Protein AF-A0A7J3BCW5-F1 (afdb_monomer_lite)

Foldseek 3Di:
DPDDQWPDDDWDWDWDAQPNRTDIDIDATDDGDDDDPVVCVVCLVVCLVLQVDLAAEAEFALPDDLVVRLVSVVVVVVSCVVSVRDPLRYAYEHEDCVVDPPVSSLVSCVSSVHDSVRHFYYYPPVGRRVNVVSVSVLCSFQQVDKDKDWAAPVVQVVLVVLCVVVPPSKDWDWDQDPVRTIIIMIGGGPVSNVVSVVVVVVD

Radius of gyration: 20.72 Å; chains: 1; bounding box: 45×34×61 Å

pLDDT: mean 84.12, std 14.39, range [32.66, 97.88]

Sequence (203 aa):
VLGRLFSTLSTTTRRLEVDGIPVLLSDTVGFISRLPHYMIEAFKSTLEELSYADLVLLIVDVSDPPEKLRLKFDTSKETLSELNVSADKTVVVFNKVDVLSEEEAKRRAKAAGADVETSAFISAKTGQGIENLLKTIKHGVLEAAELEAVLTPEKAANLYEKTKYYGGVVSVKERIVEDGRVHLLVKGPEWVIRELRSSEDED

Secondary structure (DSSP, 8-state):
-PPPS-S--S-EEEEEEETTEEEEEEEPPPPPTT--HHHHHHHHHHHGGGGG-S-EEEEEETTS-HHHHHHHHHHHHHHHHHTT--GGGEEEEEE-GGGS-HHHHHHHHHHTT--TTT-EE--TTT-TTHHHHHHHHHHHHHSSEEEEEEE-HHHHHHHHHHHHTTTTT-EEEEEE-TTS-EEEEEEE-HHHHHHHHHHHHT-

Structure (mmCIF, N/CA/C/O backbone):
data_AF-A0A7J3BCW5-F1
#
_entry.id   AF-A0A7J3BCW5-F1
#
loop_
_atom_site.group_PDB
_atom_site.id
_atom_site.type_symbol
_atom_site.label_atom_id
_atom_site.label_alt_id
_atom_site.label_comp_id
_atom_site.label_asym_id
_atom_site.label_entity_id
_atom_site.label_seq_id
_atom_site.pdbx_PDB_ins_code
_atom_site.Cartn_x
_atom_site.Cartn_y
_atom_site.Cartn_z
_atom_site.occupancy
_atom_site.B_iso_or_equiv
_atom_site.auth_seq_id
_atom_site.auth_comp_id
_atom_site.auth_asym_id
_atom_site.auth_atom_id
_atom_site.pdbx_PDB_model_num
ATOM 1 N N . VAL A 1 1 ? -21.249 -7.472 25.447 1.00 34.25 1 VAL A N 1
ATOM 2 C CA . VAL A 1 1 ? -20.191 -8.340 24.878 1.00 34.25 1 VAL A CA 1
ATOM 3 C C . VAL A 1 1 ? -18.852 -7.716 25.239 1.00 34.25 1 VAL A C 1
ATOM 5 O O . VAL A 1 1 ? -18.488 -6.703 24.658 1.00 34.25 1 VAL A O 1
ATOM 8 N N . LEU A 1 2 ? -18.222 -8.220 26.305 1.00 32.66 2 LEU A N 1
ATOM 9 C CA . LEU A 1 2 ? -16.919 -7.762 26.804 1.00 32.66 2 LEU A CA 1
ATOM 10 C C . LEU A 1 2 ? -15.813 -8.084 25.785 1.00 32.66 2 LEU A C 1
ATOM 12 O O . LEU A 1 2 ? -15.919 -9.060 25.045 1.00 32.66 2 LEU A O 1
ATOM 16 N N . GLY A 1 3 ? -14.817 -7.198 25.719 1.00 43.38 3 GLY A N 1
ATOM 17 C CA . GLY A 1 3 ? -13.885 -7.028 24.607 1.00 43.38 3 GLY A CA 1
ATOM 18 C C . GLY A 1 3 ? -13.173 -8.299 24.152 1.00 43.38 3 GLY A C 1
ATOM 19 O O . GLY A 1 3 ? -12.482 -8.961 24.921 1.00 43.38 3 GLY A O 1
ATOM 20 N N . ARG A 1 4 ? -13.303 -8.595 22.856 1.00 41.28 4 ARG A N 1
ATOM 21 C CA . ARG A 1 4 ? -12.405 -9.521 22.168 1.00 41.28 4 ARG A CA 1
ATOM 22 C C . ARG A 1 4 ? -11.028 -8.862 22.085 1.00 41.28 4 ARG A C 1
ATOM 24 O O . ARG A 1 4 ? -10.916 -7.792 21.495 1.00 41.28 4 ARG A O 1
ATOM 31 N N . LEU A 1 5 ? -10.008 -9.493 22.672 1.00 47.91 5 LEU A N 1
ATOM 32 C CA . LEU A 1 5 ? -8.612 -9.078 22.486 1.00 47.91 5 LEU A CA 1
ATOM 33 C C . LEU A 1 5 ? -8.175 -9.218 21.022 1.00 47.91 5 LEU A C 1
ATOM 35 O O . LEU A 1 5 ? -7.357 -8.433 20.573 1.00 47.91 5 LEU A O 1
ATOM 39 N N . PHE A 1 6 ? -8.768 -10.150 20.273 1.00 48.12 6 PHE A N 1
ATOM 40 C CA . PHE A 1 6 ? -8.441 -10.420 18.876 1.00 48.12 6 PHE A CA 1
ATOM 41 C C . PHE A 1 6 ? -9.718 -10.410 18.025 1.00 48.12 6 PHE A C 1
ATOM 43 O O . PHE A 1 6 ? -10.687 -11.100 18.356 1.00 48.12 6 PHE A O 1
ATOM 50 N N . SER A 1 7 ? -9.744 -9.644 16.931 1.00 53.75 7 SER A N 1
ATOM 51 C CA . SER A 1 7 ? -10.789 -9.762 15.899 1.00 53.75 7 SER A CA 1
ATOM 52 C C . SER A 1 7 ? -10.474 -10.866 14.887 1.00 53.75 7 SER A C 1
ATOM 54 O O . SER A 1 7 ? -11.396 -11.560 14.466 1.00 53.75 7 SER A O 1
ATOM 56 N N . THR A 1 8 ? -9.187 -11.071 14.587 1.00 50.97 8 THR A N 1
ATOM 57 C CA . THR A 1 8 ? -8.660 -12.098 13.677 1.00 50.97 8 THR A CA 1
ATOM 58 C C . THR A 1 8 ? -7.484 -12.792 14.374 1.00 50.97 8 THR A C 1
ATOM 60 O O . THR A 1 8 ? -6.586 -12.116 14.868 1.00 50.97 8 THR A O 1
ATOM 63 N N . LEU A 1 9 ? -7.526 -14.126 14.491 1.00 56.84 9 LEU A N 1
ATOM 64 C CA . LEU A 1 9 ? -6.521 -14.959 15.190 1.00 56.84 9 LEU A CA 1
ATOM 65 C C . LEU A 1 9 ? -5.664 -15.806 14.232 1.00 56.84 9 LEU A C 1
ATOM 67 O O . LEU A 1 9 ? -4.739 -16.476 14.676 1.00 56.84 9 LEU A O 1
ATOM 71 N N . SER A 1 10 ? -5.978 -15.792 12.937 1.00 60.78 10 SER A N 1
ATOM 72 C CA . SER A 1 10 ? -5.316 -16.584 11.899 1.00 60.78 10 SER A CA 1
ATOM 73 C C . SER A 1 10 ? -5.190 -15.764 10.621 1.00 60.78 10 SER A C 1
ATOM 75 O O . SER A 1 10 ? -6.198 -15.212 10.169 1.00 60.78 10 SER A O 1
ATOM 77 N N . THR A 1 11 ? -4.000 -15.728 10.021 1.00 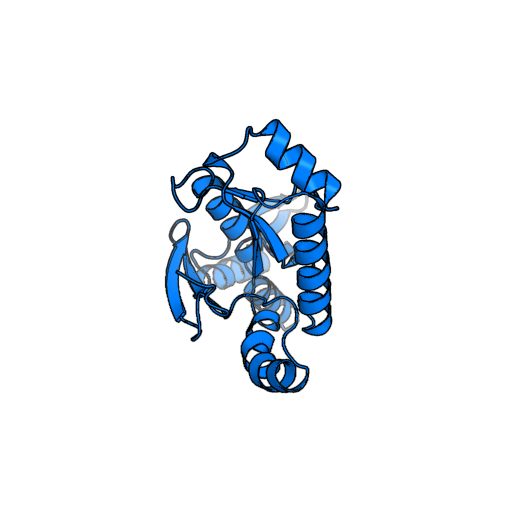69.56 11 THR A N 1
ATOM 78 C CA . THR A 1 11 ? -3.793 -15.067 8.729 1.00 69.56 11 THR A CA 1
ATOM 79 C C . THR A 1 11 ? -4.644 -15.748 7.657 1.00 69.56 11 THR A C 1
ATOM 81 O O . THR A 1 11 ? -4.591 -16.968 7.499 1.00 69.56 11 THR A O 1
ATOM 84 N N . THR A 1 12 ? -5.457 -14.984 6.927 1.00 77.94 12 THR A N 1
ATOM 85 C CA . THR A 1 12 ? -6.258 -15.513 5.811 1.00 77.94 12 THR A CA 1
ATOM 86 C C . THR A 1 12 ? -5.833 -14.842 4.519 1.00 77.94 12 THR A C 1
ATOM 88 O O . THR A 1 12 ? -6.036 -13.643 4.359 1.00 77.94 12 THR A O 1
ATOM 91 N N . THR A 1 13 ? -5.301 -15.620 3.576 1.00 85.50 13 THR A N 1
ATOM 92 C CA . THR A 1 13 ? -4.951 -15.116 2.242 1.00 85.50 13 THR A CA 1
ATOM 93 C C . THR A 1 13 ? -6.081 -15.391 1.262 1.00 85.50 13 THR A C 1
ATOM 95 O O . THR A 1 13 ? -6.584 -16.514 1.172 1.00 85.50 13 THR A O 1
ATOM 98 N N . ARG A 1 14 ? -6.486 -14.374 0.503 1.00 87.31 14 ARG A N 1
ATOM 99 C CA . ARG A 1 14 ? -7.441 -14.504 -0.601 1.00 87.31 14 ARG A CA 1
ATOM 100 C C . ARG A 1 14 ? -6.860 -13.882 -1.858 1.00 87.31 14 ARG A C 1
ATOM 102 O O . ARG A 1 14 ? -6.237 -12.827 -1.805 1.00 87.31 14 ARG A O 1
ATOM 109 N N . ARG A 1 15 ? -7.119 -14.519 -2.997 1.00 86.75 15 ARG A N 1
ATOM 110 C CA . ARG A 1 15 ? -6.891 -13.900 -4.301 1.00 86.75 15 ARG A CA 1
ATOM 111 C C . ARG A 1 15 ? -8.029 -12.930 -4.590 1.00 86.75 15 ARG A C 1
ATOM 113 O O . ARG A 1 15 ? -9.197 -13.304 -4.484 1.00 86.75 15 ARG A O 1
ATOM 120 N N . LEU A 1 16 ? -7.672 -11.718 -4.977 1.00 84.44 16 LEU A N 1
ATOM 121 C CA . LEU A 1 16 ? -8.565 -10.726 -5.553 1.00 84.44 16 LEU A CA 1
ATOM 122 C C . LEU A 1 16 ? -8.063 -10.334 -6.942 1.00 84.44 16 LEU A C 1
ATOM 124 O O . LEU A 1 16 ? -6.939 -10.655 -7.327 1.00 84.44 16 LEU A O 1
ATOM 128 N N . GLU A 1 17 ? -8.910 -9.631 -7.676 1.00 81.00 17 GLU A N 1
ATOM 129 C CA . GLU A 1 17 ? -8.554 -9.020 -8.947 1.00 81.00 17 GLU A CA 1
ATOM 130 C C . GLU A 1 17 ? -8.678 -7.501 -8.804 1.00 81.00 17 GLU A C 1
ATOM 132 O O . GLU A 1 17 ? -9.731 -6.994 -8.415 1.00 81.00 17 GLU A O 1
ATOM 137 N N . VAL A 1 18 ? -7.589 -6.781 -9.072 1.00 77.88 18 VAL A N 1
ATOM 138 C CA . VAL A 1 18 ? -7.544 -5.317 -9.114 1.00 77.88 18 VAL A CA 1
ATOM 139 C C . VAL A 1 18 ? -7.295 -4.922 -10.562 1.00 77.88 18 VAL A C 1
ATOM 141 O O . VAL A 1 18 ? -6.184 -5.070 -11.051 1.00 77.88 18 VAL A O 1
ATOM 144 N N . ASP A 1 19 ? -8.331 -4.450 -11.257 1.00 72.38 19 ASP A N 1
ATOM 145 C CA . ASP A 1 19 ? -8.238 -3.996 -12.656 1.00 72.38 19 ASP A CA 1
ATOM 146 C C . ASP A 1 19 ? -7.638 -5.049 -13.616 1.00 72.38 19 ASP A C 1
ATOM 148 O O . ASP A 1 19 ? -6.708 -4.781 -14.373 1.00 72.38 19 ASP A O 1
ATOM 152 N N . GLY A 1 20 ? -8.135 -6.290 -13.535 1.00 71.81 20 GLY A N 1
ATOM 153 C CA . GLY A 1 20 ? -7.643 -7.419 -14.336 1.00 71.81 20 GLY A CA 1
ATOM 154 C C . GLY A 1 20 ? -6.396 -8.106 -13.775 1.00 71.81 20 GLY A C 1
ATOM 155 O O . GLY A 1 20 ? -5.941 -9.104 -14.334 1.00 71.81 20 GLY A O 1
ATOM 156 N N . ILE A 1 21 ? -5.841 -7.603 -12.668 1.00 72.94 21 ILE A N 1
ATOM 157 C CA . ILE A 1 21 ? -4.558 -8.059 -12.138 1.00 72.94 21 ILE A CA 1
ATOM 158 C C . ILE A 1 21 ? -4.764 -8.863 -10.857 1.00 72.94 21 ILE A C 1
ATOM 160 O O . ILE A 1 21 ? -5.389 -8.371 -9.913 1.00 72.94 21 ILE A O 1
ATOM 164 N N . PRO A 1 22 ? -4.240 -10.097 -10.779 1.00 79.31 22 PRO A N 1
ATOM 165 C CA . PRO A 1 22 ? -4.367 -10.899 -9.578 1.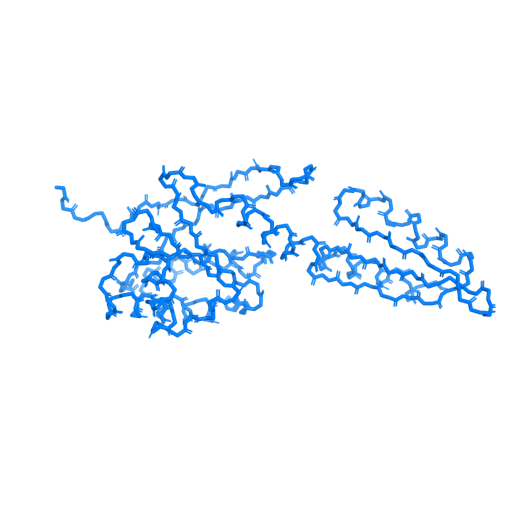00 79.31 22 PRO A CA 1
ATOM 166 C C . PRO A 1 22 ? -3.484 -10.356 -8.456 1.00 79.31 22 PRO A C 1
ATOM 168 O O . PRO A 1 22 ? -2.268 -10.276 -8.594 1.00 79.31 22 PRO A O 1
ATOM 171 N N . VAL A 1 23 ? -4.102 -10.053 -7.319 1.00 84.00 23 VAL A N 1
ATOM 172 C CA . VAL A 1 23 ? -3.420 -9.637 -6.090 1.00 84.00 23 VAL A CA 1
ATOM 173 C C . VAL A 1 23 ? -3.768 -10.622 -4.976 1.00 84.00 23 VAL A C 1
ATOM 175 O O . VAL A 1 23 ? -4.874 -11.170 -4.929 1.00 84.00 23 VAL A O 1
ATOM 178 N N . LEU A 1 24 ? -2.817 -10.875 -4.080 1.00 88.94 24 LEU A N 1
ATOM 179 C CA . LEU A 1 24 ? -3.042 -11.641 -2.858 1.0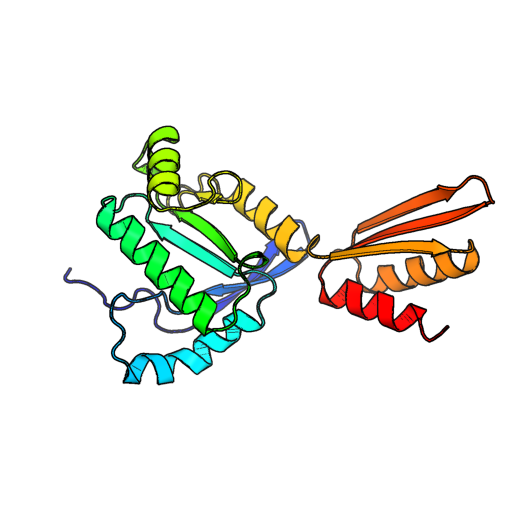0 88.94 24 LEU A CA 1
ATOM 180 C C . LEU A 1 24 ? -3.250 -10.666 -1.699 1.00 88.94 24 LEU A C 1
ATOM 182 O O . LEU A 1 24 ? -2.389 -9.839 -1.422 1.00 88.94 24 LEU A O 1
ATOM 186 N N . LEU A 1 25 ? -4.398 -10.760 -1.031 1.00 89.56 25 LEU A N 1
ATOM 187 C CA . LEU A 1 25 ? -4.680 -10.015 0.192 1.00 89.56 25 LEU A CA 1
ATOM 188 C C . LEU A 1 25 ? -4.625 -10.967 1.375 1.00 89.56 25 LEU A C 1
ATOM 190 O O . LEU A 1 25 ? -5.444 -11.885 1.476 1.00 89.56 25 LEU A O 1
ATOM 194 N N . SER A 1 26 ? -3.686 -10.698 2.270 1.00 87.38 26 SER A N 1
ATOM 195 C CA . SER A 1 26 ? -3.528 -11.403 3.535 1.00 87.38 26 SER A CA 1
ATOM 196 C C . SER A 1 26 ? -4.127 -10.562 4.659 1.00 87.38 26 SER A C 1
ATOM 198 O O . SER A 1 26 ? -3.601 -9.505 4.995 1.00 87.38 26 SER A O 1
ATOM 200 N N . ASP A 1 27 ? -5.241 -11.017 5.234 1.00 84.75 27 ASP A N 1
ATOM 201 C CA . ASP A 1 27 ? -5.789 -10.453 6.473 1.00 84.75 27 ASP A CA 1
ATOM 202 C C . ASP A 1 27 ? -4.966 -10.985 7.645 1.00 84.75 27 ASP A C 1
ATOM 204 O O . ASP A 1 27 ? -4.992 -12.189 7.909 1.00 84.75 27 ASP A O 1
ATOM 208 N N . THR A 1 28 ? -4.191 -10.113 8.288 1.00 76.50 28 THR A N 1
ATOM 209 C CA . THR A 1 28 ? -3.255 -10.470 9.359 1.00 76.50 28 THR A CA 1
ATOM 210 C C . THR A 1 28 ? -3.884 -10.312 10.742 1.00 76.50 28 THR A C 1
ATOM 212 O O . THR A 1 28 ? -4.992 -9.801 10.925 1.00 76.50 28 THR A O 1
ATOM 215 N N . VAL A 1 29 ? -3.170 -10.769 11.769 1.00 71.81 29 VAL A N 1
ATOM 216 C CA . VAL A 1 29 ? -3.557 -10.499 13.155 1.00 71.81 29 VAL A CA 1
ATOM 217 C C . VAL A 1 29 ? -3.382 -9.003 13.427 1.00 71.81 29 VAL A C 1
ATOM 219 O O . VAL A 1 29 ? -2.288 -8.462 13.286 1.00 71.81 29 VAL A O 1
ATOM 222 N N . GLY A 1 30 ? -4.464 -8.325 13.814 1.00 66.19 30 GLY A N 1
ATOM 223 C CA . GLY A 1 30 ? -4.431 -6.888 14.089 1.00 66.19 30 GLY A CA 1
ATOM 224 C C . GLY A 1 30 ? -3.512 -6.521 15.260 1.00 66.19 30 GLY A C 1
ATOM 225 O O . GLY A 1 30 ? -3.364 -7.285 16.215 1.00 66.19 30 GLY A O 1
ATOM 226 N N . PHE A 1 31 ? -2.938 -5.315 15.220 1.00 64.25 31 PHE A N 1
ATOM 227 C CA . PHE A 1 31 ? -2.108 -4.798 16.308 1.00 64.25 31 PHE A CA 1
ATOM 228 C C . PHE A 1 31 ? -2.936 -4.614 17.584 1.00 64.25 31 PHE A C 1
ATOM 230 O O . PHE A 1 31 ? -3.882 -3.822 17.638 1.00 64.25 31 PHE A O 1
ATOM 237 N N . ILE A 1 32 ? -2.566 -5.338 18.638 1.00 53.78 32 ILE A N 1
ATOM 238 C CA . ILE A 1 32 ? -3.182 -5.199 19.956 1.00 53.78 32 ILE A CA 1
ATOM 239 C C . ILE A 1 32 ? -2.319 -4.268 20.788 1.00 53.78 32 ILE A C 1
ATOM 241 O O . ILE A 1 32 ? -1.128 -4.498 20.992 1.00 53.78 32 ILE A O 1
ATOM 245 N N . SER A 1 33 ? -2.941 -3.219 21.318 1.00 43.75 33 SER A N 1
ATOM 246 C CA . SER A 1 33 ? -2.307 -2.359 22.310 1.00 43.75 33 SER A CA 1
ATOM 247 C C . SER A 1 33 ? -1.895 -3.207 23.519 1.00 43.75 33 SER A C 1
ATOM 249 O O . SER A 1 33 ? -2.761 -3.787 24.173 1.00 43.75 33 SER A O 1
ATOM 251 N N . ARG A 1 34 ? -0.593 -3.234 23.837 1.00 46.53 34 ARG A N 1
ATOM 252 C CA . ARG A 1 34 ? 0.014 -4.051 24.906 1.00 46.53 34 ARG A CA 1
ATOM 253 C C . ARG A 1 34 ? -0.041 -5.561 24.645 1.00 46.53 34 ARG A C 1
ATOM 255 O O . ARG A 1 34 ? -0.533 -6.315 25.484 1.00 46.53 34 ARG A O 1
ATOM 262 N N . LEU A 1 35 ? 0.516 -6.018 23.522 1.00 50.62 35 LEU A N 1
ATOM 263 C CA . LEU A 1 35 ? 0.966 -7.409 23.451 1.00 50.62 35 LEU A CA 1
ATOM 264 C C . LEU A 1 35 ? 2.036 -7.623 24.540 1.00 50.62 35 LEU A C 1
ATOM 266 O O . LEU A 1 35 ? 3.016 -6.879 24.579 1.00 50.62 35 LEU A O 1
ATOM 270 N N . PRO A 1 36 ? 1.866 -8.593 25.456 1.00 51.78 36 PRO A N 1
ATOM 271 C CA . PRO A 1 36 ? 2.945 -9.009 26.341 1.00 51.78 36 PRO A CA 1
ATOM 272 C C . PRO A 1 36 ? 4.185 -9.364 25.514 1.00 51.78 36 PRO A C 1
ATOM 274 O O . PRO A 1 36 ? 4.041 -10.001 24.472 1.00 51.78 36 PRO A O 1
ATOM 277 N N . HIS A 1 37 ? 5.387 -9.009 25.979 1.00 51.91 37 HIS A N 1
ATOM 278 C CA . HIS A 1 37 ? 6.640 -9.237 25.238 1.00 51.91 37 HIS A CA 1
ATOM 279 C C . HIS A 1 37 ? 6.790 -10.670 24.688 1.00 51.91 37 HIS A C 1
ATOM 281 O O . HIS A 1 37 ? 7.246 -10.844 23.565 1.00 51.91 37 HIS A O 1
ATOM 287 N N . TYR A 1 38 ? 6.323 -11.687 25.421 1.00 53.66 38 TYR A N 1
ATOM 288 C CA . TYR A 1 38 ? 6.363 -13.085 24.973 1.00 53.66 38 TYR A CA 1
ATOM 289 C C . TYR A 1 38 ? 5.403 -13.402 23.807 1.00 53.66 38 TYR A C 1
ATOM 291 O O . TYR A 1 38 ? 5.663 -14.310 23.025 1.00 53.66 38 TYR A O 1
ATOM 299 N N . MET A 1 39 ? 4.287 -12.673 23.668 1.00 56.00 39 MET A N 1
ATOM 300 C CA . MET A 1 39 ? 3.405 -12.797 22.500 1.00 56.00 39 MET A CA 1
ATOM 301 C C . MET A 1 39 ? 3.972 -12.047 21.299 1.00 56.00 39 MET A C 1
ATOM 303 O O . MET A 1 39 ? 3.738 -12.474 20.176 1.00 56.00 39 MET A O 1
ATOM 307 N N . ILE A 1 40 ? 4.736 -10.971 21.512 1.00 58.59 40 ILE A N 1
ATOM 308 C CA . ILE A 1 40 ? 5.415 -10.274 20.415 1.00 58.59 40 ILE A CA 1
ATOM 309 C C . ILE A 1 40 ? 6.356 -11.240 19.691 1.00 58.59 40 ILE A C 1
ATOM 311 O O . ILE A 1 40 ? 6.320 -11.280 18.474 1.00 58.59 40 ILE A O 1
ATOM 315 N N . GLU A 1 41 ? 7.129 -12.068 20.397 1.00 61.88 41 GLU A N 1
ATOM 316 C CA . GLU A 1 41 ? 7.997 -13.072 19.755 1.00 61.88 41 GLU A CA 1
ATOM 317 C C . GLU A 1 41 ? 7.214 -14.134 18.971 1.00 61.88 41 GLU A C 1
ATOM 319 O O . GLU A 1 41 ? 7.585 -14.462 17.847 1.00 61.88 41 GLU A O 1
ATOM 324 N N . ALA A 1 42 ? 6.101 -14.628 19.522 1.00 63.81 42 ALA A N 1
ATOM 325 C CA . ALA A 1 42 ? 5.270 -15.629 18.851 1.00 63.81 42 ALA A CA 1
ATOM 326 C C . ALA A 1 42 ? 4.529 -15.079 17.616 1.00 63.81 42 ALA A C 1
ATOM 328 O O . ALA A 1 42 ? 4.286 -15.825 16.672 1.00 63.81 42 ALA A O 1
ATOM 329 N N . PHE A 1 43 ? 4.179 -13.787 17.610 1.00 65.25 43 PHE A N 1
ATOM 330 C CA . PHE A 1 43 ? 3.565 -13.118 16.459 1.00 65.25 43 PHE A CA 1
ATOM 331 C C . PHE A 1 43 ? 4.587 -12.499 15.508 1.00 65.25 43 PHE A C 1
ATOM 333 O O . PHE A 1 43 ? 4.254 -12.302 14.345 1.00 65.25 43 PHE A O 1
ATOM 340 N N . LYS A 1 44 ? 5.818 -12.218 15.953 1.00 65.56 44 LYS A N 1
ATOM 341 C CA . LYS A 1 44 ? 6.877 -11.624 15.127 1.00 65.56 44 LYS A CA 1
ATOM 342 C C . LYS A 1 44 ? 7.126 -12.451 13.879 1.00 65.56 44 LYS A C 1
ATOM 344 O O . LYS A 1 44 ? 7.070 -11.883 12.804 1.00 65.56 44 LYS A O 1
ATOM 349 N N . SER A 1 45 ? 7.250 -13.771 13.994 1.00 65.62 45 SER A N 1
ATOM 350 C CA . SER A 1 45 ? 7.420 -14.645 12.823 1.00 65.62 45 SER A CA 1
ATOM 351 C C . SER A 1 45 ? 6.230 -14.615 11.854 1.00 65.62 45 SER A C 1
ATOM 353 O O . SER A 1 45 ? 6.407 -14.779 10.655 1.00 65.62 45 SER A O 1
ATOM 355 N N . THR A 1 46 ? 5.010 -14.372 12.349 1.00 65.31 46 THR A N 1
ATOM 356 C CA . THR A 1 46 ? 3.806 -14.227 11.504 1.00 65.31 46 THR A CA 1
ATOM 357 C C . THR A 1 46 ? 3.698 -12.824 10.898 1.00 65.31 46 THR A C 1
ATOM 359 O O . THR A 1 46 ? 3.134 -12.646 9.826 1.00 65.31 46 THR A O 1
ATOM 362 N N . LEU A 1 47 ? 4.231 -11.809 11.579 1.00 72.69 47 LEU A N 1
ATOM 363 C CA . LEU A 1 47 ? 4.252 -10.422 11.118 1.00 72.69 47 LEU A CA 1
ATOM 364 C C . LEU A 1 47 ? 5.488 -10.104 10.264 1.00 72.69 47 LEU A C 1
ATOM 366 O O . LEU A 1 47 ? 5.461 -9.130 9.522 1.00 72.69 47 LEU A O 1
ATOM 370 N N . GLU A 1 48 ? 6.536 -10.930 10.303 1.00 74.44 48 GLU A N 1
ATOM 371 C CA . GLU A 1 48 ? 7.686 -10.882 9.391 1.00 74.44 48 GLU A CA 1
ATOM 372 C C . GLU A 1 48 ? 7.243 -11.031 7.930 1.00 74.44 48 GLU A C 1
ATOM 374 O O . GLU A 1 48 ? 7.855 -10.431 7.048 1.00 74.44 48 GLU A O 1
ATOM 379 N N . GLU A 1 49 ? 6.118 -11.713 7.674 1.00 75.19 49 GLU A N 1
ATOM 380 C CA . GLU A 1 49 ? 5.460 -11.756 6.361 1.00 75.19 49 GLU A CA 1
ATOM 381 C C . GLU A 1 49 ? 5.175 -10.351 5.796 1.00 75.19 49 GLU A C 1
ATOM 383 O O . GLU A 1 49 ? 5.236 -10.153 4.583 1.00 75.19 49 GLU A O 1
ATOM 388 N N . LEU A 1 50 ? 4.939 -9.347 6.655 1.00 83.06 50 LEU A N 1
ATOM 389 C CA . LEU A 1 50 ? 4.709 -7.959 6.235 1.00 83.06 50 LEU A CA 1
ATOM 390 C C . LEU A 1 50 ? 5.937 -7.336 5.562 1.00 83.06 50 LEU A C 1
ATOM 392 O O . LEU A 1 50 ? 5.776 -6.481 4.694 1.00 83.06 50 LEU A O 1
ATOM 396 N N . SER A 1 51 ? 7.153 -7.751 5.931 1.00 82.38 51 SER A N 1
ATOM 397 C CA . SER A 1 51 ? 8.388 -7.231 5.322 1.00 82.38 51 SER A CA 1
ATOM 398 C C . SER A 1 51 ? 8.536 -7.651 3.854 1.00 82.38 51 SER A C 1
ATOM 400 O O . SER A 1 51 ? 9.129 -6.928 3.048 1.00 82.38 51 SER A O 1
ATOM 402 N N . TYR A 1 52 ? 7.934 -8.787 3.491 1.00 82.94 52 TYR A N 1
ATOM 403 C CA . TYR A 1 52 ? 7.920 -9.324 2.133 1.00 82.94 52 TYR A CA 1
ATOM 404 C C . TYR A 1 52 ? 6.750 -8.808 1.294 1.00 82.94 52 TYR A C 1
ATOM 406 O O . TYR A 1 52 ? 6.723 -9.053 0.090 1.00 82.94 52 TYR A O 1
ATOM 414 N N . ALA A 1 53 ? 5.791 -8.099 1.894 1.00 87.19 53 ALA A N 1
ATOM 415 C CA . ALA A 1 53 ? 4.666 -7.551 1.156 1.00 87.19 53 ALA A CA 1
ATOM 416 C C . ALA A 1 53 ? 5.127 -6.468 0.163 1.00 87.19 53 ALA A C 1
ATOM 418 O O . ALA A 1 53 ? 6.015 -5.651 0.446 1.00 87.19 53 ALA A O 1
ATOM 419 N N . ASP A 1 54 ? 4.481 -6.439 -1.004 1.00 86.44 54 ASP A N 1
ATOM 420 C CA . ASP A 1 54 ? 4.620 -5.333 -1.956 1.00 86.44 54 ASP A CA 1
ATOM 421 C C . ASP A 1 54 ? 3.981 -4.053 -1.393 1.00 86.44 54 ASP A C 1
ATOM 423 O O . ASP A 1 54 ? 4.512 -2.961 -1.572 1.00 86.44 54 ASP A O 1
ATOM 427 N N . LEU A 1 55 ? 2.873 -4.200 -0.656 1.00 89.81 55 LEU A N 1
ATOM 428 C CA . LEU A 1 55 ? 2.126 -3.108 -0.039 1.00 89.81 55 LEU A CA 1
ATOM 429 C C . LEU A 1 55 ? 1.497 -3.553 1.287 1.00 89.81 55 LEU A C 1
ATOM 431 O O . LEU A 1 55 ? 0.927 -4.640 1.385 1.00 89.81 55 LEU A O 1
ATOM 435 N N . VAL A 1 56 ? 1.533 -2.682 2.292 1.00 92.19 56 VAL A N 1
ATOM 436 C CA . VAL A 1 56 ? 0.916 -2.873 3.607 1.00 92.19 56 VAL A CA 1
ATOM 437 C C . VAL A 1 56 ? -0.181 -1.834 3.811 1.00 92.19 56 VAL A C 1
ATOM 439 O O . VAL A 1 56 ? 0.043 -0.634 3.667 1.00 92.19 56 VAL A O 1
ATOM 442 N N . LEU A 1 57 ? -1.381 -2.285 4.180 1.00 93.19 57 LEU A N 1
ATOM 443 C CA . LEU A 1 57 ? -2.495 -1.403 4.530 1.00 93.19 57 LEU A CA 1
ATOM 444 C C . LEU A 1 57 ? -2.593 -1.276 6.051 1.00 93.19 57 LEU A C 1
ATOM 446 O O . LEU A 1 57 ? -3.040 -2.199 6.733 1.00 93.19 57 LEU A O 1
ATOM 450 N N . LEU A 1 58 ? -2.214 -0.121 6.595 1.00 93.25 58 LEU A N 1
ATOM 451 C CA . LEU A 1 58 ? -2.380 0.167 8.017 1.00 93.25 58 LEU A CA 1
ATOM 452 C C . LEU A 1 58 ? -3.783 0.726 8.270 1.00 93.25 58 LEU A C 1
ATOM 454 O O . LEU A 1 58 ? -4.028 1.920 8.103 1.00 93.25 58 LEU A O 1
ATOM 458 N N . ILE A 1 59 ? -4.712 -0.136 8.685 1.00 93.31 59 ILE A N 1
ATOM 459 C CA . ILE A 1 59 ? -6.105 0.257 8.930 1.00 93.31 59 ILE A CA 1
ATOM 460 C C . ILE A 1 59 ? -6.259 0.868 10.329 1.00 93.31 59 ILE A C 1
ATOM 462 O O . ILE A 1 59 ? -5.992 0.221 11.342 1.00 93.31 59 ILE A O 1
ATOM 466 N N . VAL A 1 60 ? -6.766 2.099 10.390 1.00 92.88 60 VAL A N 1
ATOM 467 C CA . VAL A 1 60 ? -6.948 2.874 11.622 1.00 92.88 60 VAL A CA 1
ATOM 468 C C . VAL A 1 60 ? -8.404 3.311 11.758 1.00 92.88 60 VAL A C 1
ATOM 470 O O . VAL A 1 60 ? -9.001 3.825 10.821 1.00 92.88 60 VAL A O 1
ATOM 473 N N . ASP A 1 61 ? -8.996 3.134 12.936 1.00 94.50 61 ASP A N 1
ATOM 474 C CA . ASP A 1 61 ? -10.351 3.612 13.221 1.00 94.50 61 ASP A CA 1
ATOM 475 C C . ASP A 1 61 ? -10.350 5.123 13.502 1.00 94.50 61 ASP A C 1
ATOM 477 O O . ASP A 1 61 ? -9.972 5.546 14.594 1.00 94.50 61 ASP A O 1
ATOM 481 N N . VAL A 1 62 ? -10.797 5.942 12.544 1.00 96.31 62 VAL A N 1
ATOM 482 C CA . VAL A 1 62 ? -10.793 7.412 12.691 1.00 96.31 62 VAL A CA 1
ATOM 483 C C . VAL A 1 62 ? -11.855 7.926 13.672 1.00 96.31 62 VAL A C 1
ATOM 485 O O . VAL A 1 62 ? -11.784 9.064 14.146 1.00 96.31 62 VAL A O 1
ATOM 488 N N . SER A 1 63 ? -12.834 7.086 14.020 1.00 94.38 63 SER A N 1
ATOM 489 C CA . SER A 1 63 ? -13.893 7.443 14.966 1.00 94.38 63 SER A CA 1
ATOM 490 C C . SER A 1 63 ? -13.428 7.427 16.423 1.00 94.38 63 SER A C 1
ATOM 492 O O . SER A 1 63 ? -14.092 8.026 17.275 1.00 94.38 63 SER A O 1
ATOM 494 N N . ASP A 1 64 ? -12.275 6.807 16.714 1.00 94.38 64 ASP A N 1
ATOM 495 C CA . ASP A 1 64 ? -11.697 6.793 18.057 1.00 94.38 64 ASP A CA 1
ATOM 496 C C . ASP A 1 64 ? -11.448 8.230 18.578 1.00 94.38 64 ASP A C 1
ATOM 498 O O . ASP A 1 64 ? -11.165 9.151 17.800 1.00 94.38 64 ASP A O 1
ATOM 502 N N . PRO A 1 65 ? -11.532 8.452 19.907 1.00 93.69 65 PRO A N 1
ATOM 503 C CA . PRO A 1 65 ? -11.149 9.726 20.510 1.00 93.69 65 PRO A CA 1
ATOM 504 C C . PRO A 1 65 ? -9.716 10.132 20.119 1.00 93.69 65 PRO A C 1
ATOM 506 O O . PRO A 1 65 ? -8.857 9.249 20.045 1.00 93.69 65 PRO A O 1
ATOM 509 N N . PRO A 1 66 ? -9.415 11.436 19.937 1.00 90.50 66 PRO A N 1
ATOM 510 C CA . PRO A 1 66 ? -8.136 11.896 19.382 1.00 90.50 66 PRO A CA 1
ATOM 511 C C . PRO A 1 66 ? -6.881 11.314 20.048 1.00 90.50 66 PRO A C 1
ATOM 513 O O . PRO A 1 66 ? -5.957 10.898 19.356 1.00 90.50 66 PRO A O 1
ATOM 516 N N . GLU A 1 67 ? -6.855 11.225 21.379 1.00 90.44 67 GLU A N 1
ATOM 517 C CA . GLU A 1 67 ? -5.714 10.662 22.116 1.00 90.44 67 GLU A CA 1
ATOM 518 C C . GLU A 1 67 ? -5.506 9.173 21.823 1.00 90.44 67 GLU A C 1
ATOM 520 O O . GLU A 1 67 ? -4.383 8.714 21.623 1.00 90.44 67 GLU A O 1
ATOM 525 N N . LYS A 1 68 ? -6.603 8.414 21.750 1.00 90.25 68 LYS A N 1
ATOM 526 C CA . LYS A 1 68 ? -6.576 6.979 21.464 1.00 90.25 68 LYS A CA 1
ATOM 527 C C . LYS A 1 68 ? -6.211 6.707 20.009 1.00 90.25 68 LYS A C 1
ATOM 529 O O . LYS A 1 68 ? -5.466 5.767 19.746 1.00 90.25 68 LYS A O 1
ATOM 534 N N . LEU A 1 69 ? -6.722 7.527 19.089 1.00 91.94 69 LEU A N 1
ATOM 535 C CA . LEU A 1 69 ? -6.365 7.490 17.675 1.00 91.94 69 LEU A CA 1
ATOM 536 C C . LEU A 1 69 ? -4.856 7.678 17.503 1.00 91.94 69 LEU A C 1
ATOM 538 O O . LEU A 1 69 ? -4.201 6.828 16.906 1.00 91.94 69 LEU A O 1
ATOM 542 N N . ARG A 1 70 ? -4.310 8.753 18.085 1.00 91.50 70 ARG A N 1
ATOM 543 C CA . ARG A 1 70 ? -2.880 9.060 18.029 1.00 91.50 70 ARG A CA 1
ATOM 544 C C . ARG A 1 70 ? -2.034 7.938 18.623 1.00 91.50 70 ARG A C 1
ATOM 546 O O . ARG A 1 70 ? -1.137 7.450 17.953 1.00 91.50 70 ARG A O 1
ATOM 553 N N . LEU A 1 71 ? -2.374 7.472 19.827 1.00 88.25 71 LEU A N 1
ATOM 554 C CA . LEU A 1 71 ? -1.652 6.377 20.476 1.00 88.25 71 LEU A CA 1
ATOM 555 C C . LEU A 1 71 ? -1.613 5.118 19.600 1.00 88.25 71 LEU A C 1
ATOM 557 O O . LEU A 1 71 ? -0.552 4.540 19.396 1.00 88.25 71 LEU A O 1
ATOM 561 N N . LYS A 1 72 ? -2.761 4.693 19.060 1.00 85.94 72 LYS A N 1
ATOM 562 C CA . LYS A 1 72 ? -2.821 3.518 18.181 1.00 85.94 72 LYS A CA 1
ATOM 563 C C . LYS A 1 72 ? -1.999 3.705 16.913 1.00 85.94 72 LYS A C 1
ATOM 565 O O . LYS A 1 72 ? -1.346 2.757 16.482 1.00 85.94 72 LYS A O 1
ATOM 570 N N . PHE A 1 73 ? -2.061 4.891 16.316 1.00 90.19 73 PHE A N 1
ATOM 571 C CA . PHE A 1 73 ? -1.333 5.201 15.095 1.00 90.19 73 PHE A CA 1
ATOM 572 C C . PHE A 1 73 ? 0.181 5.157 15.321 1.00 90.19 73 PHE A C 1
ATOM 574 O O . PHE A 1 73 ? 0.874 4.424 14.616 1.00 90.19 73 PHE A O 1
ATOM 581 N N . ASP A 1 74 ? 0.666 5.844 16.356 1.00 89.06 74 ASP A N 1
ATOM 582 C CA . ASP A 1 74 ? 2.086 5.901 16.711 1.00 89.06 74 ASP A CA 1
ATOM 583 C C . ASP A 1 74 ? 2.632 4.500 17.039 1.00 89.06 74 ASP A C 1
ATOM 585 O O . ASP A 1 74 ? 3.618 4.071 16.441 1.00 89.06 74 ASP A O 1
ATOM 589 N N . THR A 1 75 ? 1.940 3.731 17.890 1.00 84.75 75 THR A N 1
ATOM 590 C CA . THR A 1 75 ? 2.352 2.358 18.237 1.00 84.75 75 THR A CA 1
ATOM 591 C C . THR A 1 75 ? 2.366 1.424 17.025 1.00 84.75 75 THR A C 1
ATOM 593 O O . THR A 1 75 ? 3.246 0.571 16.909 1.00 84.75 75 THR A O 1
ATOM 596 N N . SER A 1 76 ? 1.408 1.561 16.103 1.00 86.25 76 SER A N 1
ATOM 597 C CA . SER A 1 76 ? 1.377 0.712 14.905 1.00 86.25 76 SER A CA 1
ATOM 598 C C . SER A 1 76 ? 2.533 1.041 13.962 1.00 86.25 76 SER A C 1
ATOM 600 O O . SER A 1 76 ? 3.168 0.130 13.438 1.00 86.25 76 SER A O 1
ATOM 602 N N . LYS A 1 77 ? 2.855 2.329 13.783 1.00 87.38 77 LYS A N 1
ATOM 603 C CA . LYS A 1 77 ? 4.012 2.759 12.985 1.00 87.38 77 LYS A CA 1
ATOM 604 C C . LYS A 1 77 ? 5.336 2.284 13.574 1.00 87.38 77 LYS A C 1
ATOM 606 O O . LYS A 1 77 ? 6.187 1.814 12.827 1.00 87.38 77 LYS A O 1
ATOM 611 N N . GLU A 1 78 ? 5.499 2.396 14.889 1.00 85.19 78 GLU A N 1
ATOM 612 C CA . GLU A 1 78 ? 6.680 1.888 15.592 1.00 85.19 78 GLU A CA 1
ATOM 613 C C . GLU A 1 78 ? 6.832 0.379 15.374 1.00 85.19 78 GLU A C 1
ATOM 615 O O . GLU A 1 78 ? 7.891 -0.078 14.958 1.00 85.19 78 GLU A O 1
ATOM 620 N N . THR A 1 79 ? 5.739 -0.378 15.510 1.00 82.94 79 THR A N 1
ATOM 621 C CA . THR A 1 79 ? 5.754 -1.831 15.284 1.00 82.94 79 THR A CA 1
ATOM 622 C C . THR A 1 79 ? 6.127 -2.190 13.841 1.00 82.94 79 THR A C 1
ATOM 624 O O . THR A 1 79 ? 6.941 -3.082 13.622 1.00 82.94 79 THR A O 1
ATOM 627 N N . LEU A 1 80 ? 5.568 -1.495 12.842 1.00 85.69 80 LEU A N 1
ATOM 628 C CA . LEU A 1 80 ? 5.942 -1.697 11.436 1.00 85.69 80 LEU A CA 1
ATOM 629 C C . LEU A 1 80 ? 7.431 -1.403 11.199 1.00 85.69 80 LEU A C 1
ATOM 631 O O . LEU A 1 80 ? 8.104 -2.169 10.512 1.00 85.69 80 LEU A O 1
ATOM 635 N N . SER A 1 81 ? 7.959 -0.347 11.824 1.00 85.38 81 SER A N 1
ATOM 636 C CA . SER A 1 81 ? 9.384 -0.016 11.758 1.00 85.38 81 SER A CA 1
ATOM 637 C C . SER A 1 81 ? 10.263 -1.102 12.387 1.00 85.38 81 SER A C 1
ATOM 639 O O . SER A 1 81 ? 11.295 -1.443 11.816 1.00 85.38 81 SER A O 1
ATOM 641 N N . GLU A 1 82 ? 9.875 -1.666 13.535 1.00 83.56 82 GLU A N 1
ATOM 642 C CA . GLU A 1 82 ? 10.602 -2.772 14.182 1.00 83.56 82 GLU A CA 1
ATOM 643 C C . GLU A 1 82 ? 10.623 -4.049 13.329 1.00 83.56 82 GLU A C 1
ATOM 645 O O . GLU A 1 82 ? 11.567 -4.836 13.404 1.00 83.56 82 GLU A O 1
ATOM 650 N N . LEU A 1 83 ? 9.593 -4.249 12.505 1.00 82.06 83 LEU A N 1
ATOM 651 C CA . LEU A 1 83 ? 9.472 -5.366 11.568 1.00 82.06 83 LEU A CA 1
ATOM 652 C C . LEU A 1 83 ? 10.169 -5.108 10.222 1.00 82.06 83 LEU A C 1
ATOM 654 O O . LEU A 1 83 ? 10.045 -5.923 9.312 1.00 82.06 83 LEU A O 1
ATOM 658 N N . ASN A 1 84 ? 10.913 -4.003 10.084 1.00 85.06 84 ASN A N 1
ATOM 659 C CA . ASN A 1 84 ? 11.568 -3.585 8.837 1.00 85.06 84 ASN A CA 1
ATOM 660 C C . ASN A 1 84 ? 10.587 -3.385 7.667 1.00 85.06 84 ASN A C 1
ATOM 662 O O . ASN A 1 84 ? 10.954 -3.530 6.501 1.00 85.06 84 ASN A O 1
ATOM 666 N N . VAL A 1 85 ? 9.333 -3.036 7.963 1.00 86.81 85 VAL A N 1
ATOM 667 C CA . VAL A 1 85 ? 8.368 -2.640 6.937 1.00 86.81 85 VAL A CA 1
ATOM 668 C C . VAL A 1 85 ? 8.642 -1.191 6.562 1.00 86.81 85 VAL A C 1
ATOM 670 O O . VAL A 1 85 ? 8.586 -0.289 7.400 1.00 86.81 85 VAL A O 1
ATOM 673 N N . SER A 1 86 ? 8.937 -0.970 5.285 1.00 86.06 86 SER A N 1
ATOM 674 C CA . SER A 1 86 ? 9.264 0.360 4.790 1.00 86.06 86 SER A CA 1
ATOM 675 C C . SER A 1 86 ? 8.041 1.284 4.775 1.00 86.06 86 SER A C 1
ATOM 677 O O . SER A 1 86 ? 6.921 0.865 4.466 1.00 86.06 86 SER A O 1
ATOM 679 N N . ALA A 1 87 ? 8.246 2.559 5.108 1.00 86.38 87 ALA A N 1
ATOM 680 C CA . ALA A 1 87 ? 7.160 3.536 5.194 1.00 86.38 87 ALA A CA 1
ATOM 681 C C . ALA A 1 87 ? 6.516 3.825 3.824 1.00 86.38 87 ALA A C 1
ATOM 683 O O . ALA A 1 87 ? 5.307 4.007 3.752 1.00 86.38 87 ALA A O 1
ATOM 684 N N . ASP A 1 88 ? 7.300 3.801 2.746 1.00 85.31 88 ASP A N 1
ATOM 685 C CA . ASP A 1 88 ? 6.860 3.925 1.347 1.00 85.31 88 ASP A CA 1
ATOM 686 C C . ASP A 1 88 ? 5.953 2.774 0.897 1.00 85.31 88 ASP A C 1
ATOM 688 O O . ASP A 1 88 ? 5.081 2.975 0.056 1.00 85.31 88 ASP A O 1
ATOM 692 N N . LYS A 1 89 ? 6.084 1.594 1.513 1.00 87.19 89 LYS A N 1
ATOM 693 C CA . LYS A 1 89 ? 5.195 0.451 1.271 1.00 87.19 89 LYS A CA 1
ATOM 694 C C . LYS A 1 89 ? 3.918 0.492 2.105 1.00 87.19 89 LYS A C 1
ATOM 696 O O . LYS A 1 89 ? 3.079 -0.396 1.971 1.00 87.19 89 LYS A O 1
ATOM 701 N N . THR A 1 90 ? 3.760 1.466 3.000 1.00 91.38 90 THR A N 1
ATOM 702 C CA . THR A 1 90 ? 2.636 1.509 3.940 1.00 91.38 90 THR A CA 1
ATOM 703 C C . THR A 1 90 ? 1.618 2.566 3.530 1.00 91.38 90 THR A C 1
ATOM 705 O O . THR A 1 90 ? 1.874 3.763 3.617 1.00 91.38 90 THR A O 1
ATOM 708 N N . VAL A 1 91 ? 0.408 2.131 3.181 1.00 93.50 91 VAL A N 1
ATOM 709 C CA . VAL A 1 91 ? -0.743 3.017 2.974 1.00 93.50 91 VAL A CA 1
ATOM 710 C C . VAL A 1 91 ? -1.564 3.058 4.253 1.00 93.50 91 VAL A C 1
ATOM 712 O O . VAL A 1 91 ? -2.082 2.039 4.716 1.00 93.50 91 VAL A O 1
ATOM 715 N N . VAL A 1 92 ? -1.713 4.248 4.829 1.00 95.38 92 VAL A N 1
ATOM 716 C CA . VAL A 1 92 ? -2.579 4.454 5.993 1.00 95.38 92 VAL A CA 1
ATOM 717 C C . VAL A 1 92 ? -4.028 4.542 5.527 1.00 95.38 92 VAL A C 1
ATOM 719 O O . VAL A 1 92 ? -4.370 5.349 4.666 1.00 95.38 92 VAL A O 1
ATOM 722 N N . VAL A 1 93 ? -4.893 3.715 6.108 1.00 96.88 93 VAL A N 1
ATOM 723 C CA . VAL A 1 93 ? -6.309 3.611 5.748 1.00 96.88 93 VAL A CA 1
ATOM 724 C C . VAL A 1 93 ? -7.169 3.977 6.955 1.00 96.88 93 VAL A C 1
ATOM 726 O O . VAL A 1 93 ? -7.395 3.167 7.854 1.00 96.88 93 VAL A O 1
ATOM 729 N N . PHE A 1 94 ? -7.693 5.198 6.975 1.00 97.06 94 PHE A N 1
ATOM 730 C CA . PHE A 1 94 ? -8.651 5.652 7.978 1.00 97.06 94 PHE A CA 1
ATOM 731 C C . PHE A 1 94 ? -10.038 5.080 7.684 1.00 97.06 94 PHE A C 1
ATOM 733 O O . PHE A 1 94 ? -10.738 5.517 6.772 1.00 97.06 94 PHE A O 1
ATOM 740 N N . ASN A 1 95 ? -10.433 4.084 8.468 1.00 97.06 95 ASN A N 1
ATOM 741 C CA . ASN A 1 95 ? -11.713 3.398 8.377 1.00 97.06 95 ASN A CA 1
ATOM 742 C C . ASN A 1 95 ? -12.770 4.031 9.298 1.00 97.06 95 ASN A C 1
ATOM 744 O O . ASN A 1 95 ? -12.444 4.699 10.279 1.00 97.06 95 ASN A O 1
ATOM 748 N N . LYS A 1 96 ? -14.041 3.714 9.026 1.00 96.56 96 LYS A N 1
ATOM 749 C CA . LYS A 1 96 ? -15.247 4.201 9.715 1.00 96.56 96 LYS A CA 1
ATOM 750 C C . LYS A 1 96 ? -15.534 5.682 9.495 1.00 96.56 96 LYS A C 1
ATOM 752 O O . LYS A 1 96 ? -16.044 6.358 10.382 1.00 96.56 96 LYS A O 1
ATOM 757 N N . VAL A 1 97 ? -15.247 6.198 8.304 1.00 97.00 97 VAL A N 1
ATOM 758 C CA . VAL A 1 97 ? -15.597 7.588 7.966 1.00 97.00 97 VAL A CA 1
ATOM 759 C C . VAL A 1 97 ? -17.110 7.824 7.888 1.00 97.00 97 VAL A C 1
ATOM 761 O O . VAL A 1 97 ? -17.534 8.967 7.927 1.00 97.00 97 VAL A O 1
ATOM 764 N N . ASP A 1 98 ? -17.938 6.770 7.870 1.00 96.50 98 ASP A N 1
ATOM 765 C CA . ASP A 1 98 ? -19.406 6.867 7.847 1.00 96.50 98 ASP A CA 1
ATOM 766 C C . ASP A 1 98 ? -20.022 7.509 9.102 1.00 96.50 98 ASP A C 1
ATOM 768 O O . ASP A 1 98 ? -21.195 7.876 9.091 1.00 96.50 98 ASP A O 1
ATOM 772 N N . VAL A 1 99 ? -19.251 7.651 10.184 1.00 96.25 99 VAL A N 1
ATOM 773 C CA . VAL A 1 99 ? -19.713 8.255 11.447 1.00 96.25 99 VAL A CA 1
ATOM 774 C C . VAL A 1 99 ? -19.152 9.661 11.688 1.00 96.25 99 VAL A C 1
ATOM 776 O O . VAL A 1 99 ? -19.378 10.230 12.755 1.00 96.25 99 VAL A O 1
ATOM 779 N N . LEU A 1 100 ? -18.412 10.220 10.726 1.00 94.56 100 LEU A N 1
ATOM 780 C CA . LEU A 1 100 ? -17.790 11.544 10.794 1.00 94.56 100 LEU A CA 1
ATOM 781 C C . LEU A 1 100 ? -18.055 12.327 9.500 1.00 94.56 100 LEU A C 1
ATOM 783 O O . LEU A 1 100 ? -18.347 11.741 8.462 1.00 94.56 100 LEU A O 1
ATOM 787 N N . SER A 1 101 ? -17.921 13.656 9.543 1.00 94.88 101 SER A N 1
ATOM 788 C CA . SER A 1 101 ? -17.787 14.423 8.298 1.00 94.88 101 SER A CA 1
ATOM 789 C C . SER A 1 101 ? -16.398 14.199 7.693 1.00 94.88 101 SER A C 1
ATOM 791 O O . SER A 1 101 ? -15.450 13.841 8.401 1.00 94.88 101 SER A O 1
ATOM 793 N N . GLU A 1 102 ? -16.262 14.433 6.388 1.00 92.75 102 GLU A N 1
ATOM 794 C CA . GLU A 1 102 ? -14.979 14.310 5.693 1.00 92.75 102 GLU A CA 1
ATOM 795 C C . GLU A 1 102 ? -13.920 15.253 6.291 1.00 92.75 102 GLU A C 1
ATOM 797 O O . GLU A 1 102 ? -12.783 14.845 6.534 1.00 92.75 102 GLU A O 1
ATOM 802 N N . GLU A 1 103 ? -14.298 16.495 6.603 1.00 95.31 103 GLU A N 1
ATOM 803 C CA . GLU A 1 103 ? -13.404 17.481 7.212 1.00 95.31 103 GLU A CA 1
ATOM 804 C C . GLU A 1 103 ? -12.945 17.039 8.600 1.00 95.31 103 GLU A C 1
ATOM 806 O O . GLU A 1 103 ? -11.769 17.180 8.936 1.00 95.31 103 GLU A O 1
ATOM 811 N N . GLU A 1 104 ? -13.849 16.475 9.404 1.00 95.62 104 GLU A N 1
ATOM 812 C CA . GLU A 1 104 ? -13.514 15.993 10.740 1.00 95.62 104 GLU A CA 1
ATOM 813 C C . GLU A 1 104 ? -12.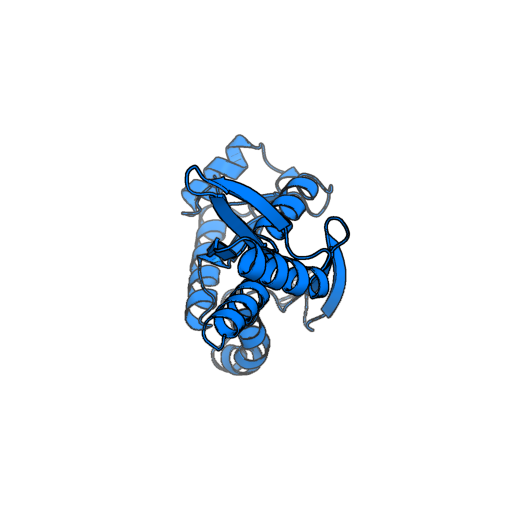581 14.779 10.681 1.00 95.62 104 GLU A C 1
ATOM 815 O O . GLU A 1 104 ? -11.609 14.720 11.438 1.00 95.62 104 GLU A O 1
ATOM 820 N N . ALA A 1 105 ? -12.815 13.841 9.758 1.00 95.62 105 ALA A N 1
ATOM 821 C CA . ALA A 1 105 ? -11.931 12.697 9.551 1.00 95.62 105 ALA A CA 1
ATOM 822 C C . ALA A 1 105 ? -10.515 13.148 9.151 1.00 95.62 105 ALA A C 1
ATOM 824 O O . ALA A 1 105 ? -9.536 12.734 9.778 1.00 95.62 105 ALA A O 1
ATOM 825 N N . LYS A 1 106 ? -10.396 14.064 8.178 1.00 95.62 106 LYS A N 1
ATOM 826 C CA . LYS A 1 106 ? -9.107 14.634 7.745 1.00 95.62 106 LYS A CA 1
ATOM 827 C C . LYS A 1 106 ? -8.417 15.417 8.861 1.00 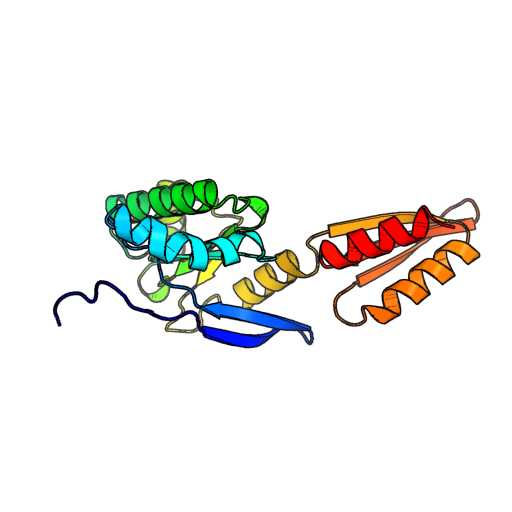95.62 106 LYS A C 1
ATOM 829 O O . LYS A 1 106 ? -7.211 15.275 9.066 1.00 95.62 106 LYS A O 1
ATOM 834 N N . ARG A 1 107 ? -9.170 16.211 9.630 1.00 96.38 107 ARG A N 1
ATOM 835 C CA . ARG A 1 107 ? -8.645 16.967 10.778 1.00 96.38 107 ARG A CA 1
ATOM 836 C C . ARG A 1 107 ? -8.066 16.035 11.839 1.00 96.38 107 ARG A C 1
ATOM 838 O O . ARG A 1 107 ? -6.977 16.303 12.346 1.00 96.38 107 ARG A O 1
ATOM 845 N N . ARG A 1 108 ? -8.764 14.943 12.164 1.00 95.94 108 ARG A N 1
ATOM 846 C CA . ARG A 1 108 ? -8.296 13.935 13.128 1.00 95.94 108 ARG A CA 1
ATOM 847 C C . ARG A 1 108 ? -7.066 13.184 12.634 1.00 95.94 108 ARG A C 1
ATOM 849 O O . ARG A 1 108 ? -6.115 13.059 13.398 1.00 95.94 10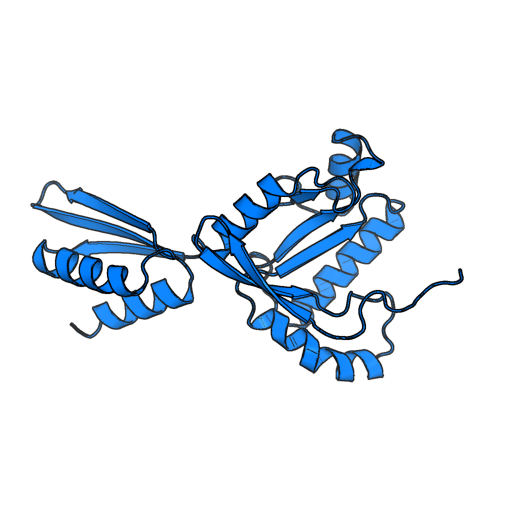8 ARG A O 1
ATOM 856 N N . ALA A 1 109 ? -7.060 12.751 11.375 1.00 95.12 109 ALA A N 1
ATOM 857 C CA . ALA A 1 109 ? -5.904 12.111 10.748 1.00 95.12 109 ALA A CA 1
ATOM 858 C C . ALA A 1 109 ? -4.654 13.004 10.825 1.00 95.12 109 ALA A C 1
ATOM 860 O O . ALA A 1 109 ? -3.611 12.582 11.325 1.00 95.12 109 ALA A O 1
ATOM 861 N N . LYS A 1 110 ? -4.790 14.279 10.442 1.00 96.12 110 LYS A N 1
ATOM 862 C CA . LYS A 1 110 ? -3.709 15.266 10.536 1.00 96.12 110 LYS A CA 1
ATOM 863 C C . LYS A 1 110 ? -3.239 15.481 11.974 1.00 96.12 110 LYS A C 1
ATOM 865 O O . LYS A 1 110 ? -2.041 15.534 12.230 1.00 96.12 110 LYS A O 1
ATOM 870 N N . ALA A 1 111 ? -4.168 15.588 12.926 1.00 94.56 111 ALA A N 1
ATOM 871 C CA . ALA A 1 111 ? -3.839 15.754 14.343 1.00 94.56 111 ALA A CA 1
ATOM 872 C C . ALA A 1 111 ? -3.125 14.528 14.943 1.00 94.56 111 ALA A C 1
ATOM 874 O O . ALA A 1 111 ? -2.341 14.677 15.880 1.00 94.56 111 ALA A O 1
ATOM 875 N N . ALA A 1 112 ? -3.371 13.334 14.398 1.00 93.25 112 ALA A N 1
ATOM 876 C CA . ALA A 1 112 ? -2.647 12.113 14.739 1.00 93.25 112 ALA A CA 1
ATOM 877 C C . ALA A 1 112 ? -1.255 12.028 14.080 1.00 93.25 112 ALA A C 1
ATOM 879 O O . ALA A 1 112 ? -0.510 11.108 14.387 1.00 93.25 112 ALA A O 1
ATOM 880 N N . GLY A 1 113 ? -0.883 12.976 13.212 1.00 92.50 113 GLY A N 1
ATOM 881 C CA . GLY A 1 113 ? 0.419 13.002 12.538 1.00 92.50 113 GLY A CA 1
ATOM 882 C C . GLY A 1 113 ? 0.473 12.204 11.233 1.00 92.50 113 GLY A C 1
ATOM 883 O O . GLY A 1 113 ? 1.565 11.878 10.770 1.00 92.50 113 GLY A O 1
ATOM 884 N N . ALA A 1 114 ? -0.679 11.870 10.647 1.00 93.06 114 ALA A N 1
ATOM 885 C CA . ALA A 1 114 ? -0.738 11.262 9.324 1.00 93.06 114 ALA A CA 1
ATOM 886 C C . ALA A 1 114 ? -0.664 12.318 8.215 1.00 93.06 114 ALA A C 1
ATOM 888 O O . ALA A 1 114 ? -1.159 13.441 8.365 1.00 93.06 114 ALA A O 1
ATOM 889 N N . ASP A 1 115 ? -0.086 11.928 7.084 1.00 93.69 115 ASP A N 1
ATOM 890 C CA . ASP A 1 115 ? -0.184 12.686 5.845 1.00 93.69 115 ASP A CA 1
ATOM 891 C C . ASP A 1 115 ? -1.539 12.398 5.189 1.00 93.69 115 ASP A C 1
ATOM 893 O O . ASP A 1 115 ? -1.842 11.273 4.797 1.00 93.69 115 ASP A O 1
ATOM 897 N N . VAL A 1 116 ? -2.387 13.423 5.131 1.00 92.88 116 VAL A N 1
ATOM 898 C CA . VAL A 1 116 ? -3.766 13.307 4.646 1.00 92.88 116 VAL A CA 1
ATOM 899 C C . VAL A 1 116 ? -3.815 13.065 3.138 1.00 92.88 116 VAL A C 1
ATOM 901 O O . VAL A 1 116 ? -4.751 12.415 2.682 1.00 92.88 116 VAL A O 1
ATOM 904 N N . GLU A 1 117 ? -2.827 13.544 2.380 1.00 90.00 117 GLU A N 1
ATOM 905 C CA . GLU A 1 117 ? -2.819 13.442 0.915 1.00 90.00 117 GLU A CA 1
ATOM 906 C C . GLU A 1 117 ? -2.496 12.020 0.444 1.00 90.00 117 GLU A C 1
ATOM 908 O O . GLU A 1 117 ? -3.011 11.560 -0.573 1.00 90.00 117 GLU A O 1
ATOM 913 N N . THR A 1 118 ? -1.675 11.302 1.210 1.00 89.25 118 THR A N 1
ATOM 914 C CA . THR A 1 118 ? -1.273 9.917 0.921 1.00 89.25 118 THR A CA 1
ATOM 915 C C . THR A 1 118 ? -2.110 8.875 1.673 1.00 89.25 118 THR A C 1
ATOM 917 O O . THR A 1 118 ? -1.990 7.678 1.412 1.00 89.25 118 THR A O 1
ATOM 920 N N . SER A 1 119 ? -2.996 9.306 2.579 1.00 94.31 119 SER A N 1
ATOM 921 C CA . SER A 1 119 ? -3.890 8.419 3.333 1.00 94.31 119 SER A CA 1
ATOM 922 C C . SER A 1 119 ? -5.207 8.151 2.601 1.00 94.31 119 SER A C 1
ATOM 924 O O . SER A 1 119 ? -5.835 9.051 2.046 1.00 94.31 119 SER A O 1
ATOM 926 N N . ALA A 1 120 ? -5.702 6.918 2.694 1.00 95.88 120 ALA A N 1
ATOM 927 C CA . ALA A 1 120 ? -7.035 6.559 2.226 1.00 95.88 120 ALA A CA 1
ATOM 928 C C . ALA A 1 120 ? -8.082 6.745 3.333 1.00 95.88 120 ALA A C 1
ATOM 930 O O . ALA A 1 120 ? -7.839 6.442 4.500 1.00 95.88 120 ALA A O 1
ATOM 931 N N . PHE A 1 121 ? -9.281 7.186 2.956 1.00 97.44 121 PHE A N 1
ATOM 932 C CA . PHE A 1 121 ? -10.417 7.391 3.856 1.00 97.44 121 PHE A CA 1
ATOM 933 C C . PHE A 1 121 ? -11.584 6.528 3.388 1.00 97.44 121 PHE A C 1
ATOM 935 O O . PHE A 1 121 ? -12.110 6.736 2.294 1.00 97.44 121 PHE A O 1
ATOM 942 N N . ILE A 1 122 ? -11.972 5.543 4.198 1.00 97.88 122 ILE A N 1
ATOM 943 C CA . ILE A 1 122 ? -12.966 4.540 3.813 1.00 97.88 122 ILE A CA 1
ATOM 944 C C . ILE A 1 122 ? -13.999 4.285 4.908 1.00 97.88 122 ILE A C 1
ATOM 946 O O . ILE A 1 122 ? -13.780 4.505 6.101 1.00 97.88 122 ILE A O 1
ATOM 950 N N . SER A 1 123 ? -15.126 3.714 4.507 1.00 97.62 123 SER A N 1
ATOM 951 C CA . SER A 1 123 ? -15.968 2.939 5.405 1.00 97.62 123 SER A CA 1
ATOM 952 C C . SER A 1 123 ? -16.078 1.526 4.863 1.00 97.62 123 SER A C 1
ATOM 954 O O . SER A 1 123 ? -16.786 1.267 3.893 1.00 97.62 123 SER A O 1
ATOM 956 N N . ALA A 1 124 ? -15.416 0.584 5.532 1.00 95.19 124 ALA A N 1
ATOM 957 C CA . ALA A 1 124 ? -15.549 -0.837 5.226 1.00 95.19 124 ALA A CA 1
ATOM 958 C C . ALA A 1 124 ? -16.995 -1.341 5.401 1.00 95.19 124 ALA A C 1
ATOM 960 O O . ALA A 1 124 ? -17.367 -2.358 4.826 1.00 95.19 124 ALA A O 1
ATOM 961 N N . LYS A 1 125 ? -17.820 -0.634 6.189 1.00 95.94 125 LYS A N 1
ATOM 962 C CA . LYS A 1 125 ? -19.226 -0.977 6.424 1.00 95.94 125 LYS A CA 1
ATOM 963 C C . LYS A 1 125 ? -20.122 -0.578 5.253 1.00 95.94 125 LYS A C 1
ATOM 965 O O . LYS A 1 125 ? -21.013 -1.342 4.899 1.00 95.94 125 LYS A O 1
ATOM 970 N N . THR A 1 126 ? -19.933 0.621 4.701 1.00 96.62 126 THR A N 1
ATOM 971 C CA . THR A 1 126 ? -20.793 1.149 3.627 1.00 96.62 126 THR A CA 1
ATOM 972 C C . THR A 1 126 ? -20.199 0.953 2.233 1.00 96.62 126 THR A C 1
ATOM 974 O O . THR A 1 126 ? -20.915 1.092 1.248 1.00 96.62 126 THR A O 1
ATOM 977 N N . GLY A 1 127 ? -18.904 0.645 2.138 1.00 95.88 127 GLY A N 1
ATOM 978 C CA . GLY A 1 127 ? -18.153 0.603 0.883 1.00 95.88 127 GLY A CA 1
ATOM 979 C C . GLY A 1 127 ? -17.639 1.972 0.421 1.00 95.88 127 GLY A C 1
ATOM 980 O O . GLY A 1 127 ? -16.955 2.053 -0.599 1.00 95.88 127 GLY A O 1
ATOM 981 N N . GLN A 1 128 ? -17.921 3.053 1.159 1.00 96.88 128 GLN A N 1
ATOM 982 C CA . GLN A 1 128 ? -17.417 4.390 0.838 1.00 96.88 128 GLN A CA 1
ATOM 983 C C . GLN A 1 128 ? -15.885 4.389 0.756 1.00 96.88 128 GLN A C 1
ATOM 985 O O . GLN A 1 128 ? -15.215 3.849 1.636 1.00 96.88 128 GLN A O 1
ATOM 990 N N . GLY A 1 129 ? -15.333 5.006 -0.292 1.00 94.94 129 GLY A N 1
ATOM 991 C CA . GLY A 1 129 ? -13.887 5.178 -0.477 1.00 94.94 129 GLY A CA 1
ATOM 992 C C . GLY A 1 129 ? -13.124 3.930 -0.940 1.00 94.94 129 GLY A C 1
ATOM 993 O O . GLY A 1 129 ? -11.948 4.047 -1.277 1.00 94.94 129 GLY A O 1
ATOM 994 N N . ILE A 1 130 ? -13.766 2.757 -1.023 1.00 93.88 130 ILE A N 1
ATOM 995 C CA . ILE A 1 130 ? -13.102 1.503 -1.423 1.00 93.88 130 ILE A CA 1
ATOM 996 C C . ILE A 1 130 ? -12.573 1.567 -2.859 1.00 93.88 130 ILE A C 1
ATOM 998 O O . ILE A 1 130 ? -11.468 1.105 -3.113 1.00 93.88 130 ILE A O 1
ATOM 1002 N N . GLU A 1 131 ? -13.306 2.184 -3.790 1.00 91.81 131 GLU A N 1
ATOM 1003 C CA . GLU A 1 131 ? -12.842 2.328 -5.178 1.00 91.81 131 GLU A CA 1
ATOM 1004 C C . GLU A 1 131 ? -11.536 3.134 -5.265 1.00 91.81 131 GLU A C 1
ATOM 1006 O O . GLU A 1 131 ? -10.609 2.757 -5.980 1.00 91.81 131 GLU A O 1
ATOM 1011 N N . ASN A 1 132 ? -11.429 4.219 -4.493 1.00 91.50 132 ASN A N 1
ATOM 1012 C CA . ASN A 1 132 ? -10.210 5.022 -4.442 1.00 91.50 132 ASN A CA 1
ATOM 1013 C C . ASN A 1 132 ? -9.067 4.254 -3.774 1.00 91.50 132 ASN A C 1
ATOM 1015 O O . ASN A 1 132 ? -7.951 4.285 -4.280 1.00 91.50 132 ASN A O 1
ATOM 1019 N N . LEU A 1 133 ? -9.347 3.502 -2.704 1.00 92.62 133 LEU A N 1
ATOM 1020 C CA . LEU A 1 133 ? -8.354 2.627 -2.082 1.00 92.62 133 LEU A CA 1
ATOM 1021 C C . LEU A 1 133 ? -7.830 1.571 -3.069 1.00 92.62 133 LEU A C 1
ATOM 1023 O O . LEU A 1 133 ? -6.627 1.342 -3.120 1.00 92.62 133 LEU A O 1
ATOM 1027 N N . LEU A 1 134 ? -8.694 0.968 -3.891 1.00 89.62 134 LEU A N 1
ATOM 1028 C CA . LEU A 1 134 ? -8.270 0.022 -4.930 1.00 89.62 134 LEU A CA 1
ATOM 1029 C C . LEU A 1 134 ? -7.348 0.681 -5.965 1.00 89.62 134 LEU A C 1
ATOM 1031 O O . LEU A 1 134 ? -6.365 0.067 -6.369 1.00 89.62 134 LEU A O 1
ATOM 1035 N N . LYS A 1 135 ? -7.607 1.939 -6.349 1.00 88.19 135 LYS A N 1
ATOM 1036 C CA . LYS A 1 135 ? -6.707 2.714 -7.225 1.00 88.19 135 LYS A CA 1
ATOM 1037 C C . LYS A 1 135 ? -5.355 2.981 -6.558 1.00 88.19 135 LYS A C 1
ATOM 1039 O O . LYS A 1 135 ? -4.326 2.820 -7.207 1.00 88.19 135 LYS A O 1
ATOM 1044 N N . THR A 1 136 ? -5.342 3.325 -5.270 1.00 89.50 136 THR A N 1
ATOM 1045 C CA . THR A 1 136 ? -4.101 3.495 -4.496 1.00 89.50 136 THR A CA 1
ATOM 1046 C C . THR A 1 136 ? -3.312 2.191 -4.411 1.00 89.50 136 THR A C 1
ATOM 1048 O O . THR A 1 136 ? -2.110 2.200 -4.653 1.00 89.50 136 THR A O 1
ATOM 1051 N N . ILE A 1 137 ? -3.977 1.062 -4.136 1.00 88.12 137 ILE A N 1
ATOM 1052 C CA . ILE A 1 137 ? -3.344 -0.266 -4.109 1.00 88.12 137 ILE A CA 1
ATOM 1053 C C . ILE A 1 137 ? -2.752 -0.599 -5.476 1.00 88.12 137 ILE A C 1
ATOM 1055 O O . ILE A 1 137 ? -1.608 -1.035 -5.558 1.00 88.12 137 ILE A O 1
ATOM 1059 N N . LYS A 1 138 ? -3.509 -0.354 -6.552 1.00 84.12 138 LYS A N 1
ATOM 1060 C CA . LYS A 1 138 ? -3.043 -0.565 -7.922 1.00 84.12 138 LYS A CA 1
ATOM 1061 C C . LYS A 1 138 ? -1.742 0.195 -8.173 1.00 84.12 138 LYS A C 1
ATOM 1063 O O . LYS A 1 138 ? -0.766 -0.411 -8.595 1.00 84.12 138 LYS A O 1
ATOM 1068 N N . HIS A 1 139 ? -1.719 1.493 -7.881 1.00 84.19 139 HIS A N 1
ATOM 1069 C CA . HIS A 1 139 ? -0.534 2.323 -8.082 1.00 84.19 139 HIS A CA 1
ATOM 1070 C C . HIS A 1 139 ? 0.644 1.847 -7.216 1.00 84.19 139 HIS A C 1
ATOM 1072 O O . HIS A 1 139 ? 1.738 1.648 -7.730 1.00 84.19 139 HIS A O 1
ATOM 1078 N N . GLY A 1 140 ? 0.403 1.566 -5.931 1.00 83.50 140 GLY A N 1
ATOM 1079 C CA . GLY A 1 140 ? 1.441 1.129 -4.995 1.00 83.50 140 GLY A CA 1
ATOM 1080 C C . GLY A 1 140 ? 2.033 -0.255 -5.281 1.00 83.50 140 GLY A C 1
ATOM 1081 O O . GLY A 1 140 ? 3.168 -0.504 -4.899 1.00 83.50 140 GLY A O 1
ATOM 1082 N N . VAL A 1 141 ? 1.300 -1.151 -5.951 1.00 81.06 141 VAL A N 1
ATOM 1083 C CA . VAL A 1 141 ? 1.789 -2.500 -6.298 1.00 81.06 141 VAL A CA 1
ATOM 1084 C C . VAL A 1 141 ? 2.331 -2.560 -7.728 1.00 81.06 141 VAL A C 1
ATOM 1086 O O . VAL A 1 141 ? 3.363 -3.173 -7.978 1.00 81.06 141 VAL A O 1
ATOM 1089 N N . LEU A 1 142 ? 1.634 -1.946 -8.684 1.00 77.50 142 LEU A N 1
ATOM 1090 C CA . LEU A 1 142 ? 1.857 -2.169 -10.118 1.00 77.50 142 LEU A CA 1
ATOM 1091 C C . LEU A 1 142 ? 2.624 -1.043 -10.791 1.00 77.50 142 LEU A C 1
ATOM 1093 O O . LEU A 1 142 ? 3.146 -1.228 -11.882 1.00 77.50 142 LEU A O 1
ATOM 1097 N N . GLU A 1 143 ? 2.707 0.115 -10.151 1.00 81.50 143 GLU A N 1
ATOM 1098 C CA . GLU A 1 143 ? 3.529 1.240 -10.596 1.00 81.50 143 GLU A CA 1
ATOM 1099 C C . GLU A 1 143 ? 4.618 1.550 -9.559 1.00 81.50 143 GLU A C 1
ATOM 1101 O O . GLU A 1 143 ? 5.144 2.659 -9.520 1.00 81.50 143 GLU A O 1
ATOM 1106 N N . ALA A 1 144 ? 4.960 0.553 -8.732 1.00 84.31 144 ALA A N 1
ATOM 1107 C CA . ALA A 1 144 ? 5.924 0.664 -7.641 1.00 84.31 144 ALA A CA 1
ATOM 1108 C C . ALA A 1 144 ? 7.328 1.059 -8.123 1.00 84.31 144 ALA A C 1
ATOM 1110 O O . ALA A 1 144 ? 8.073 1.707 -7.391 1.00 84.31 144 ALA A O 1
ATOM 1111 N N . ALA A 1 145 ? 7.686 0.669 -9.348 1.00 89.19 145 ALA A N 1
ATOM 1112 C CA . ALA A 1 145 ? 8.990 0.927 -9.929 1.00 89.19 145 ALA A CA 1
ATOM 1113 C C . ALA A 1 145 ? 8.901 1.250 -11.421 1.00 89.19 145 ALA A C 1
ATOM 1115 O O . ALA A 1 145 ? 7.939 0.900 -12.114 1.00 89.19 145 ALA A O 1
ATOM 1116 N N . GLU A 1 146 ? 9.956 1.887 -11.927 1.00 92.50 146 GLU A N 1
ATOM 1117 C CA . GLU A 1 146 ? 10.103 2.192 -13.345 1.00 92.50 146 GLU A CA 1
ATOM 1118 C C . GLU A 1 146 ? 11.515 1.904 -13.872 1.00 92.50 146 GLU A C 1
ATOM 1120 O O . GLU A 1 146 ? 12.520 2.014 -13.165 1.00 92.50 146 GLU A O 1
ATOM 1125 N N . LEU A 1 147 ? 11.579 1.502 -15.138 1.00 93.19 147 LEU A N 1
ATOM 1126 C CA . LEU A 1 147 ? 12.788 1.351 -15.935 1.00 93.19 147 LEU A CA 1
ATOM 1127 C C . LEU A 1 147 ? 12.690 2.316 -17.113 1.00 93.19 147 LEU A C 1
ATOM 1129 O O . LEU A 1 147 ? 11.781 2.202 -17.935 1.00 93.19 147 LEU A O 1
ATOM 1133 N N . GLU A 1 148 ? 13.635 3.248 -17.184 1.00 94.94 148 GLU A N 1
ATOM 1134 C CA . GLU A 1 148 ? 13.809 4.147 -18.321 1.00 94.94 148 GLU A CA 1
ATOM 1135 C C . GLU A 1 148 ? 15.093 3.788 -19.063 1.00 94.94 148 GLU A C 1
ATOM 1137 O O . GLU A 1 148 ? 16.174 3.782 -18.473 1.00 94.94 148 GLU A O 1
ATOM 1142 N N . ALA A 1 149 ? 14.975 3.513 -20.362 1.00 92.81 149 ALA A N 1
ATOM 1143 C CA . ALA A 1 149 ? 16.105 3.172 -21.218 1.00 92.81 149 ALA A CA 1
ATOM 1144 C C . ALA A 1 149 ? 16.022 3.909 -22.564 1.00 92.81 149 ALA A C 1
ATOM 1146 O O . ALA A 1 149 ? 14.944 4.074 -23.136 1.00 92.81 149 ALA A O 1
ATOM 1147 N N . VAL A 1 150 ? 17.170 4.355 -23.089 1.00 94.69 150 VAL A N 1
ATOM 1148 C CA . VAL A 1 150 ? 17.297 4.907 -24.452 1.00 94.69 150 VAL A CA 1
ATOM 1149 C C . VAL A 1 150 ? 18.178 3.972 -25.269 1.00 94.69 150 VAL A C 1
ATOM 1151 O O . VAL A 1 150 ? 19.404 3.987 -25.152 1.00 94.69 150 VAL A O 1
ATOM 1154 N N . LEU A 1 151 ? 17.542 3.166 -26.112 1.00 94.25 151 LEU A N 1
ATOM 1155 C CA . LEU A 1 151 ? 18.140 2.002 -26.755 1.00 94.25 151 LEU A CA 1
ATOM 1156 C C . LEU A 1 151 ? 18.118 2.128 -28.280 1.00 94.25 151 LEU A C 1
ATOM 1158 O O . LEU A 1 151 ? 17.363 2.913 -28.857 1.00 94.25 151 LEU A O 1
ATOM 1162 N N . THR A 1 152 ? 18.932 1.322 -28.961 1.00 95.44 152 THR A N 1
ATOM 1163 C CA . THR A 1 152 ? 18.745 1.107 -30.403 1.00 95.44 152 THR A CA 1
ATOM 1164 C C . THR A 1 152 ? 17.379 0.451 -30.654 1.00 95.44 152 THR A C 1
ATOM 1166 O O . THR A 1 152 ? 16.879 -0.248 -29.770 1.00 95.44 152 THR A O 1
ATOM 1169 N N . PRO A 1 153 ? 16.770 0.617 -31.845 1.00 94.69 153 PRO A N 1
ATOM 1170 C CA . PRO A 1 153 ? 15.487 -0.020 -32.156 1.00 94.69 153 PRO A CA 1
ATOM 1171 C C . PRO A 1 153 ? 15.469 -1.537 -31.909 1.00 94.69 153 PRO A C 1
ATOM 1173 O O . PRO A 1 153 ? 14.476 -2.069 -31.426 1.00 94.69 153 PRO A O 1
ATOM 1176 N N . GLU A 1 154 ? 16.583 -2.224 -32.177 1.00 94.25 154 GLU A N 1
ATOM 1177 C CA . GLU A 1 154 ? 16.735 -3.662 -31.927 1.00 94.25 154 GLU A CA 1
ATOM 1178 C C . GLU A 1 154 ? 16.713 -4.004 -30.429 1.00 94.25 154 GLU A C 1
ATOM 1180 O O . GLU A 1 154 ? 15.921 -4.846 -30.003 1.00 94.25 154 GLU A O 1
ATOM 1185 N N . LYS A 1 155 ? 17.524 -3.317 -29.609 1.00 93.38 155 LYS A N 1
ATOM 1186 C CA . LYS A 1 155 ? 17.553 -3.537 -28.152 1.00 93.38 155 LYS A CA 1
ATOM 1187 C C . LYS A 1 155 ? 16.214 -3.170 -27.500 1.00 93.38 155 LYS A C 1
ATOM 1189 O O . LYS A 1 155 ? 15.726 -3.903 -26.646 1.00 93.38 155 LYS A O 1
ATOM 1194 N N . ALA A 1 156 ? 15.575 -2.093 -27.959 1.00 93.31 156 ALA A N 1
ATOM 1195 C CA . ALA A 1 156 ? 14.242 -1.692 -27.516 1.00 93.31 156 ALA A CA 1
ATOM 1196 C C . ALA A 1 156 ? 13.173 -2.750 -27.829 1.00 93.31 156 ALA A C 1
ATOM 1198 O O . ALA A 1 156 ? 12.353 -3.064 -26.969 1.00 93.31 156 ALA A O 1
ATOM 1199 N N . ALA A 1 157 ? 13.197 -3.332 -29.032 1.00 93.38 157 ALA A N 1
ATOM 1200 C CA . ALA A 1 157 ? 12.275 -4.399 -29.409 1.00 93.38 157 ALA A CA 1
ATOM 1201 C C . ALA A 1 157 ? 12.471 -5.661 -28.551 1.00 93.38 157 ALA A C 1
ATOM 1203 O O . ALA A 1 157 ? 11.485 -6.273 -28.142 1.00 93.38 157 ALA A O 1
ATOM 1204 N N . ASN A 1 158 ? 13.720 -6.020 -28.232 1.00 93.12 158 ASN A N 1
ATOM 1205 C CA . ASN A 1 158 ? 14.033 -7.137 -27.337 1.00 93.12 158 ASN A CA 1
ATOM 1206 C C . ASN A 1 158 ? 13.501 -6.887 -25.914 1.00 93.12 158 ASN A C 1
ATOM 1208 O O . ASN A 1 158 ? 12.762 -7.715 -25.380 1.00 93.12 158 ASN A O 1
ATOM 1212 N N . LEU A 1 159 ? 13.782 -5.715 -25.332 1.00 92.50 159 LEU A N 1
ATOM 1213 C CA . LEU A 1 159 ? 13.245 -5.352 -24.019 1.00 92.50 159 LEU A CA 1
ATOM 1214 C C . LEU A 1 159 ? 11.708 -5.357 -24.021 1.00 92.50 159 LEU A C 1
ATOM 1216 O O . LEU A 1 159 ? 11.091 -5.906 -23.111 1.00 92.50 159 LEU A O 1
ATOM 1220 N N . TYR A 1 160 ? 11.076 -4.809 -25.064 1.00 92.56 160 TYR A N 1
ATOM 1221 C CA . TYR A 1 160 ? 9.622 -4.834 -25.222 1.00 92.56 160 TYR A CA 1
ATOM 1222 C C . TYR A 1 160 ? 9.068 -6.266 -25.265 1.00 92.56 160 TYR A C 1
ATOM 1224 O O . TYR A 1 160 ? 8.103 -6.572 -24.566 1.00 92.56 160 TYR A O 1
ATOM 1232 N N . GLU A 1 161 ? 9.679 -7.169 -26.034 1.00 92.69 161 GLU A N 1
ATOM 1233 C CA . GLU A 1 161 ? 9.330 -8.596 -26.045 1.00 92.69 161 GLU A CA 1
ATOM 1234 C C . GLU A 1 161 ? 9.446 -9.219 -24.647 1.00 92.69 161 GLU A C 1
ATOM 1236 O O . GLU A 1 161 ? 8.508 -9.887 -24.208 1.00 92.69 161 GLU A O 1
ATOM 1241 N N . LYS A 1 162 ? 10.528 -8.933 -23.906 1.00 91.50 162 LYS A N 1
ATOM 1242 C CA . LYS A 1 162 ? 10.707 -9.382 -22.515 1.00 91.50 162 LYS A CA 1
ATOM 1243 C C . LYS A 1 162 ? 9.562 -8.891 -21.608 1.00 91.50 162 LYS A C 1
ATOM 1245 O O . LYS A 1 162 ? 9.068 -9.644 -20.771 1.00 91.50 162 LYS A O 1
ATOM 1250 N N . THR A 1 163 ? 9.047 -7.673 -21.808 1.00 91.94 163 THR A N 1
ATOM 1251 C CA . THR A 1 163 ? 7.902 -7.180 -21.014 1.00 91.94 163 THR A CA 1
ATOM 1252 C C . THR A 1 163 ? 6.607 -7.971 -21.239 1.00 91.94 163 THR A C 1
ATOM 1254 O O . THR A 1 163 ? 5.786 -8.061 -20.326 1.00 91.94 163 THR A O 1
ATOM 1257 N N . LYS A 1 164 ? 6.420 -8.603 -22.410 1.00 90.25 164 LYS A N 1
ATOM 1258 C CA . LYS A 1 164 ? 5.197 -9.366 -22.726 1.00 90.25 164 LYS A CA 1
ATOM 1259 C C . LYS A 1 164 ? 5.014 -10.596 -21.836 1.00 90.25 164 LYS A C 1
ATOM 1261 O O . LYS A 1 164 ? 3.872 -10.982 -21.591 1.00 90.25 164 LYS A O 1
ATOM 1266 N N . TYR A 1 165 ? 6.098 -11.185 -21.321 1.00 87.44 165 TYR A N 1
ATOM 1267 C CA . TYR A 1 165 ? 6.022 -12.289 -20.351 1.00 87.44 165 TYR A CA 1
ATOM 1268 C C . TYR A 1 165 ? 5.322 -11.872 -19.050 1.00 87.44 165 TYR A C 1
ATOM 1270 O O . TYR A 1 165 ? 4.671 -12.694 -18.410 1.00 87.44 165 TYR A O 1
ATOM 1278 N N . TYR A 1 166 ? 5.397 -10.587 -18.701 1.00 86.81 166 TYR A N 1
ATOM 1279 C CA . TYR A 1 166 ? 4.754 -9.984 -17.533 1.00 86.81 166 TYR A CA 1
ATOM 1280 C C . TYR A 1 166 ? 3.442 -9.273 -17.896 1.00 86.81 166 TYR A C 1
ATOM 1282 O O . TYR A 1 166 ? 3.019 -8.332 -17.221 1.00 86.81 166 TYR A O 1
ATOM 1290 N N . GLY A 1 167 ? 2.796 -9.700 -18.987 1.00 78.62 167 GLY A N 1
ATOM 1291 C CA . GLY A 1 167 ? 1.556 -9.111 -19.478 1.00 78.62 167 GLY A CA 1
ATOM 1292 C C . GLY A 1 167 ? 0.512 -8.935 -18.372 1.00 78.62 167 GLY A C 1
ATOM 1293 O O . GLY A 1 167 ? 0.263 -9.835 -17.573 1.00 78.62 167 GLY A O 1
ATOM 1294 N N . GLY A 1 168 ? -0.090 -7.748 -18.321 1.00 76.62 168 GLY A N 1
ATOM 1295 C CA . GLY A 1 168 ? -1.091 -7.386 -17.320 1.00 76.62 168 GLY A CA 1
ATOM 1296 C C . GLY A 1 168 ? -0.526 -6.683 -16.087 1.00 76.62 168 GLY A C 1
ATOM 1297 O O . GLY A 1 168 ? -1.235 -5.856 -15.539 1.00 76.62 168 GLY A O 1
ATOM 1298 N N . VAL A 1 169 ? 0.729 -6.915 -15.681 1.00 81.81 169 VAL A N 1
ATOM 1299 C CA . VAL A 1 169 ? 1.322 -6.236 -14.503 1.00 81.81 169 VAL A CA 1
ATOM 1300 C C . VAL A 1 169 ? 2.293 -5.112 -14.851 1.00 81.81 169 VAL A C 1
ATOM 1302 O O . VAL A 1 169 ? 2.661 -4.347 -13.969 1.00 81.81 169 VAL A O 1
ATOM 1305 N N . VAL A 1 170 ? 2.688 -4.981 -16.118 1.00 88.56 170 VAL A N 1
ATOM 1306 C CA . VAL A 1 170 ? 3.559 -3.897 -16.591 1.00 88.56 170 VAL A CA 1
ATOM 1307 C C . VAL A 1 170 ? 2.845 -2.989 -17.585 1.00 88.56 170 VAL A C 1
ATOM 1309 O O . VAL A 1 170 ? 2.038 -3.437 -18.400 1.00 88.56 170 VAL A O 1
ATOM 1312 N N . SER A 1 171 ? 3.181 -1.703 -17.547 1.00 88.69 171 SER A N 1
ATOM 1313 C CA . SER A 1 171 ? 2.808 -0.727 -18.568 1.00 88.69 171 SER A CA 1
ATOM 1314 C C . SER A 1 171 ? 4.055 -0.243 -19.295 1.00 88.69 171 SER A C 1
ATOM 1316 O O . SER A 1 171 ? 5.088 0.000 -18.676 1.00 88.69 171 SER A O 1
ATOM 1318 N N . VAL A 1 172 ? 3.962 -0.115 -20.617 1.00 92.00 172 VAL A N 1
ATOM 1319 C CA . VAL A 1 172 ? 5.096 0.257 -21.463 1.00 92.00 172 VAL A CA 1
ATOM 1320 C C . VAL A 1 172 ? 4.718 1.450 -22.326 1.00 92.00 172 VAL A C 1
ATOM 1322 O O . VAL A 1 172 ? 3.657 1.460 -22.952 1.00 92.00 172 VAL A O 1
ATOM 1325 N N . LYS A 1 173 ? 5.584 2.462 -22.361 1.00 94.19 173 LYS A N 1
ATOM 1326 C CA . LYS A 1 173 ? 5.487 3.610 -23.264 1.00 94.19 173 LYS A CA 1
ATOM 1327 C C . LYS A 1 173 ? 6.761 3.714 -24.086 1.00 94.19 173 LYS A C 1
ATOM 1329 O O . LYS A 1 173 ? 7.855 3.696 -23.531 1.00 94.19 173 LYS A O 1
ATOM 1334 N N . GLU A 1 174 ? 6.604 3.891 -25.389 1.00 94.00 174 GLU A N 1
ATOM 1335 C CA . GLU A 1 174 ? 7.710 4.113 -26.317 1.00 94.00 174 GLU A CA 1
ATOM 1336 C C . GLU A 1 174 ? 7.623 5.505 -26.947 1.00 94.00 174 GLU A C 1
ATOM 1338 O O . GLU A 1 174 ? 6.537 6.035 -27.196 1.00 94.00 174 GLU A O 1
ATOM 1343 N N . ARG A 1 175 ? 8.781 6.111 -27.211 1.00 95.62 175 ARG A N 1
ATOM 1344 C CA . ARG A 1 175 ? 8.904 7.274 -28.094 1.00 95.62 175 ARG A CA 1
ATOM 1345 C C . ARG A 1 175 ? 10.213 7.202 -28.868 1.00 95.62 175 ARG A C 1
ATOM 1347 O O . ARG A 1 175 ? 11.243 6.826 -28.312 1.00 95.62 175 ARG A O 1
ATOM 1354 N N . ILE A 1 176 ? 10.182 7.614 -30.128 1.00 94.12 176 ILE A N 1
ATOM 1355 C CA . ILE A 1 176 ? 11.394 7.784 -30.933 1.00 94.12 176 ILE A CA 1
ATOM 1356 C C . ILE A 1 176 ? 12.010 9.139 -30.573 1.00 94.12 176 ILE A C 1
ATOM 1358 O O . ILE A 1 176 ? 11.301 10.145 -30.507 1.00 94.12 176 ILE A O 1
ATOM 1362 N N . VAL A 1 177 ? 13.312 9.157 -30.302 1.00 94.38 177 VAL A N 1
ATOM 1363 C CA . VAL A 1 177 ? 14.079 10.383 -30.038 1.00 94.38 177 VAL A CA 1
ATOM 1364 C C . VAL A 1 177 ? 14.789 10.870 -31.308 1.00 94.38 177 VAL A C 1
ATOM 1366 O O . VAL A 1 177 ? 14.858 10.150 -32.302 1.00 94.38 177 VAL A O 1
ATOM 1369 N N . GLU A 1 178 ? 15.291 12.110 -31.300 1.00 87.69 178 GLU A N 1
ATOM 1370 C CA . GLU A 1 178 ? 15.794 12.806 -32.502 1.00 87.69 178 GLU A CA 1
ATOM 1371 C C . GLU A 1 178 ? 16.906 12.060 -33.262 1.00 87.69 178 GLU A C 1
ATOM 1373 O O . GLU A 1 178 ? 17.020 12.203 -34.476 1.00 87.69 178 GLU A O 1
ATOM 1378 N N . ASP A 1 179 ? 17.699 11.235 -32.575 1.00 91.12 179 ASP A N 1
ATOM 1379 C CA . ASP A 1 179 ? 18.790 10.448 -33.164 1.00 91.12 179 ASP A CA 1
ATOM 1380 C C . ASP A 1 179 ? 18.357 9.064 -33.695 1.00 91.12 179 ASP A C 1
ATOM 1382 O O . ASP A 1 179 ? 19.198 8.254 -34.084 1.00 91.12 179 ASP A O 1
ATOM 1386 N N . GLY A 1 180 ? 17.050 8.781 -33.720 1.00 90.81 180 GLY A N 1
ATOM 1387 C CA . GLY A 1 180 ? 16.483 7.516 -34.193 1.00 90.81 180 GLY A CA 1
ATOM 1388 C C . GLY A 1 180 ? 16.511 6.379 -33.168 1.00 90.81 180 GLY A C 1
ATOM 1389 O O . GLY A 1 180 ? 16.049 5.278 -33.477 1.00 90.81 180 GLY A O 1
ATOM 1390 N N . ARG A 1 181 ? 17.014 6.614 -31.948 1.00 95.19 181 ARG A N 1
ATOM 1391 C CA . ARG A 1 181 ? 16.877 5.672 -30.830 1.00 95.19 181 ARG A CA 1
ATOM 1392 C C . ARG A 1 181 ? 15.451 5.654 -30.287 1.00 95.19 181 ARG A C 1
ATOM 1394 O O . ARG A 1 181 ? 14.639 6.548 -30.535 1.00 95.19 181 ARG A O 1
ATOM 1401 N N . VAL A 1 182 ? 15.155 4.621 -29.512 1.00 96.25 182 VAL A N 1
ATOM 1402 C CA . VAL A 1 182 ? 13.863 4.431 -28.858 1.00 96.25 182 VAL A CA 1
ATOM 1403 C C . VAL A 1 182 ? 14.045 4.652 -27.366 1.00 96.25 182 VAL A C 1
ATOM 1405 O O . VAL A 1 182 ? 14.850 3.986 -26.719 1.00 96.25 182 VAL A O 1
ATOM 1408 N N . HIS A 1 183 ? 13.295 5.603 -26.821 1.00 96.06 183 HIS A N 1
ATOM 1409 C CA . HIS A 1 183 ? 13.139 5.769 -25.386 1.00 96.06 183 HIS A CA 1
ATOM 1410 C C . HIS A 1 183 ? 11.954 4.932 -24.914 1.00 96.06 183 HIS A C 1
ATOM 1412 O O . HIS A 1 183 ? 10.825 5.134 -25.374 1.00 96.06 183 HIS A O 1
ATOM 1418 N N . LEU A 1 184 ? 12.225 4.017 -23.995 1.00 95.31 184 LEU A N 1
ATOM 1419 C CA . LEU A 1 184 ? 11.293 3.022 -23.496 1.00 95.31 184 LEU A CA 1
ATOM 1420 C C . LEU A 1 184 ? 11.140 3.228 -21.985 1.00 95.31 184 LEU A C 1
ATOM 1422 O O . LEU A 1 184 ? 12.122 3.199 -21.247 1.00 95.31 184 LEU A O 1
ATOM 1426 N N . LEU A 1 185 ? 9.908 3.491 -21.550 1.00 94.75 185 LEU A N 1
ATOM 1427 C CA . LEU A 1 185 ? 9.524 3.629 -20.148 1.00 94.75 185 LEU A CA 1
ATOM 1428 C C . LEU A 1 185 ? 8.643 2.438 -19.780 1.00 94.75 185 LEU A C 1
ATOM 1430 O O . LEU A 1 185 ? 7.517 2.326 -20.272 1.00 94.75 185 LEU A O 1
ATOM 1434 N N . VAL A 1 186 ? 9.150 1.573 -18.910 1.00 93.62 186 VAL A N 1
ATOM 1435 C CA . VAL A 1 186 ? 8.420 0.432 -18.354 1.00 93.62 186 VAL A CA 1
ATOM 1436 C C . VAL A 1 186 ? 8.085 0.744 -16.904 1.00 93.62 186 VAL A C 1
ATOM 1438 O O . VAL A 1 186 ? 8.983 1.042 -16.125 1.00 93.62 186 VAL A O 1
ATOM 1441 N N . LYS A 1 187 ? 6.811 0.659 -16.523 1.00 91.44 187 LYS A N 1
ATOM 1442 C CA . LYS A 1 187 ? 6.372 0.705 -15.120 1.00 91.44 187 LYS A CA 1
ATOM 1443 C C . LYS A 1 187 ? 5.792 -0.635 -14.724 1.00 91.44 187 LYS A C 1
ATOM 1445 O O . LYS A 1 187 ? 5.090 -1.248 -15.527 1.00 91.44 187 LYS A O 1
ATOM 1450 N N . GLY A 1 188 ? 6.075 -1.076 -13.510 1.00 90.38 188 GLY A N 1
ATOM 1451 C CA . GLY A 1 188 ? 5.668 -2.388 -13.032 1.00 90.38 188 GLY A CA 1
ATOM 1452 C C . GLY A 1 188 ? 5.936 -2.571 -11.541 1.00 90.38 188 GLY A C 1
ATOM 1453 O O . GLY A 1 188 ? 6.485 -1.675 -10.891 1.00 90.38 188 GLY A O 1
ATOM 1454 N N . PRO A 1 189 ? 5.615 -3.757 -11.003 1.00 87.75 189 PRO A N 1
ATOM 1455 C CA . PRO A 1 189 ? 6.113 -4.190 -9.709 1.00 87.75 189 PRO A CA 1
ATOM 1456 C C . PRO A 1 189 ? 7.641 -4.147 -9.646 1.00 87.75 189 PRO A C 1
ATOM 1458 O O . PRO A 1 189 ? 8.325 -4.498 -10.612 1.00 87.75 189 PRO A O 1
ATOM 1461 N N . GLU A 1 190 ? 8.172 -3.798 -8.476 1.00 87.31 190 GLU A N 1
ATOM 1462 C CA . GLU A 1 190 ? 9.613 -3.709 -8.197 1.00 87.31 190 GLU A CA 1
ATOM 1463 C C . GLU A 1 190 ? 10.374 -4.977 -8.619 1.00 87.31 190 GLU A C 1
ATOM 1465 O O . GLU A 1 190 ? 11.440 -4.893 -9.228 1.00 87.31 190 GLU A O 1
ATOM 1470 N N . TRP A 1 191 ? 9.815 -6.162 -8.357 1.00 86.50 191 TRP A N 1
ATOM 1471 C CA . TRP A 1 191 ? 10.451 -7.430 -8.718 1.00 86.50 191 TRP A CA 1
ATOM 1472 C C . TRP A 1 191 ? 10.544 -7.641 -10.238 1.00 86.50 191 TRP A C 1
ATOM 1474 O O . TRP A 1 191 ? 11.549 -8.168 -10.707 1.00 86.50 191 TRP A O 1
ATOM 1484 N N . VAL A 1 192 ? 9.550 -7.182 -11.013 1.00 90.50 192 VAL A N 1
ATOM 1485 C CA . VAL A 1 192 ? 9.583 -7.259 -12.484 1.00 90.50 192 VAL A CA 1
ATOM 1486 C C . VAL A 1 192 ? 10.622 -6.292 -13.032 1.00 90.50 192 VAL A C 1
ATOM 1488 O O . VAL A 1 192 ? 11.434 -6.659 -13.875 1.00 90.50 192 VAL A O 1
ATOM 1491 N N . ILE A 1 193 ? 10.616 -5.051 -12.541 1.00 92.69 193 ILE A N 1
ATOM 1492 C CA . ILE A 1 193 ? 11.559 -4.022 -12.988 1.00 92.69 193 ILE A CA 1
ATOM 1493 C C . ILE A 1 193 ? 13.003 -4.427 -12.679 1.00 92.69 193 ILE A C 1
ATOM 1495 O O . ILE A 1 193 ? 13.888 -4.220 -13.509 1.00 92.69 193 ILE A O 1
ATOM 1499 N N . ARG A 1 194 ? 13.245 -5.047 -11.521 1.00 90.69 194 ARG A N 1
ATOM 1500 C CA . ARG A 1 194 ? 14.561 -5.576 -11.150 1.00 90.69 194 ARG A CA 1
ATOM 1501 C C . ARG A 1 194 ? 15.035 -6.679 -12.094 1.00 90.69 194 ARG A C 1
ATOM 1503 O O . ARG A 1 194 ? 16.178 -6.622 -12.530 1.00 90.69 194 ARG A O 1
ATOM 1510 N N . GLU A 1 195 ? 14.158 -7.621 -12.428 1.00 90.62 195 GLU A N 1
ATOM 1511 C CA . GLU A 1 195 ? 14.451 -8.719 -13.357 1.00 90.62 195 GLU A CA 1
ATOM 1512 C C . GLU A 1 195 ? 14.762 -8.204 -14.773 1.00 90.62 195 GLU A C 1
ATOM 1514 O O . GLU A 1 195 ? 15.732 -8.621 -15.410 1.00 90.62 195 GLU A O 1
ATOM 1519 N N . LEU A 1 196 ? 13.976 -7.235 -15.257 1.00 91.31 196 LEU A N 1
ATOM 1520 C CA . LEU A 1 196 ? 14.204 -6.612 -16.561 1.00 91.31 196 LEU A CA 1
ATOM 1521 C C . LEU A 1 196 ? 15.557 -5.889 -16.612 1.00 91.31 196 LEU A C 1
ATOM 1523 O O . LEU A 1 196 ? 16.264 -6.030 -17.607 1.00 91.31 196 LEU A O 1
ATOM 1527 N N . ARG A 1 197 ? 15.948 -5.188 -15.536 1.00 88.62 197 ARG A N 1
ATOM 1528 C CA . ARG A 1 197 ? 17.259 -4.521 -15.424 1.00 88.62 197 ARG A CA 1
ATOM 1529 C C . ARG A 1 197 ? 18.423 -5.506 -15.473 1.00 88.62 197 ARG A C 1
ATOM 1531 O O . ARG A 1 197 ? 19.342 -5.299 -16.255 1.00 88.62 197 ARG A O 1
ATOM 1538 N N . SER A 1 198 ? 18.379 -6.588 -14.691 1.00 83.25 198 SER A N 1
ATOM 1539 C CA . SER A 1 198 ? 19.456 -7.591 -14.701 1.00 83.25 198 SER A CA 1
ATOM 1540 C C . SER A 1 198 ? 19.629 -8.249 -16.067 1.00 83.25 198 SER A C 1
ATOM 1542 O O . SER A 1 198 ? 20.743 -8.580 -16.450 1.00 83.25 198 SER A O 1
ATOM 1544 N N . SER A 1 199 ? 18.540 -8.386 -16.826 1.00 72.88 199 SER A N 1
ATOM 1545 C CA . SER A 1 199 ? 18.583 -8.945 -18.176 1.00 72.88 199 SER A CA 1
ATOM 1546 C C . SER A 1 199 ? 19.141 -7.995 -19.247 1.00 72.88 199 SER A C 1
ATOM 1548 O O . SER A 1 199 ? 19.323 -8.442 -20.375 1.00 72.88 199 SER A O 1
ATOM 1550 N N . GLU A 1 200 ? 19.345 -6.704 -18.949 1.00 67.62 200 GLU A N 1
ATOM 1551 C CA . GLU A 1 200 ? 20.023 -5.762 -19.858 1.00 67.62 200 GLU A CA 1
ATOM 1552 C C . GLU A 1 200 ? 21.544 -5.773 -19.680 1.00 67.62 200 GLU A C 1
ATOM 1554 O O . GLU A 1 200 ? 22.265 -5.601 -20.658 1.00 67.62 200 GLU A O 1
ATOM 1559 N N . ASP A 1 201 ? 22.035 -5.978 -18.454 1.00 60.50 201 ASP A N 1
ATOM 1560 C CA . ASP A 1 201 ? 23.472 -5.932 -18.150 1.00 60.50 201 ASP A CA 1
ATOM 1561 C C . ASP A 1 201 ? 24.243 -7.157 -18.688 1.00 60.50 201 ASP A C 1
ATOM 1563 O O . ASP A 1 201 ? 25.472 -7.122 -18.789 1.00 60.50 201 ASP A O 1
ATOM 1567 N N . GLU A 1 202 ? 23.538 -8.234 -19.046 1.00 56.25 202 GLU A N 1
ATOM 1568 C CA . GLU A 1 202 ? 24.117 -9.470 -19.592 1.00 56.25 202 GLU A CA 1
ATOM 1569 C C . GLU A 1 202 ? 24.248 -9.479 -21.139 1.00 56.25 202 GLU A C 1
ATOM 1571 O O . GLU A 1 202 ? 24.915 -10.376 -21.662 1.00 56.25 202 GLU A O 1
ATOM 1576 N N . ASP A 1 203 ? 23.689 -8.484 -21.859 1.00 45.44 203 ASP A N 1
ATOM 1577 C CA . ASP A 1 203 ? 23.589 -8.402 -23.343 1.00 45.44 203 ASP A CA 1
ATOM 1578 C C . ASP A 1 203 ? 24.382 -7.231 -24.001 1.00 45.44 203 ASP A C 1
ATOM 1580 O O . ASP A 1 203 ? 25.309 -7.497 -24.803 1.00 45.44 203 ASP A O 1
#